Protein AF-A0A9Q9B225-F1 (afdb_monomer_lite)

Organism: NCBI:txid215465

Foldseek 3Di:
DDDDDPDDCVVVVVVPDPDPDDDDDPVVVVCVVPVPVVVVVVVVVVVVVVVVVVVVVVVVVVVVVVVVVVVVVVVVVVVVVVLVVLVVVCVVVVHDSVPPPDPPPPPDPDDPPDDDDDDDDDDPDPPPPVPPPPVVDPPPPPDDPPVPPPPVVVVVVVVVVVVVVVVVVVVVVVVVQVVLVPPPVNPPSDDPPPDPDDDPQDPVRVVVVVVVVVVVVVVVVCVVVVVPD

Sequence (229 aa):
MAPPSKRRKVDALRRQKPVEELTFSIDARQEYLTGFSKRKQARKEQAREQAIKEAKEEKIRDRKELREQRKVDLETHVAEVNKVLKEQDALARGKDPDDIDSDASDEFRGFNDSTTQPETAGEELPDDAEYVDEDKYTTVTVEAMDESEDEEAVAERAAAEKAKYAKIEAEKATELAEKRKKRPWLKDGQEKQKKKKFRYESKAERSLTRQKQKSKNSKAAKERRGKDK

Secondary structure (DSSP, 8-state):
-PPPP---THHHHHHSPP-S-----HHHHHHHHH-HHHHHHHHHHHHHHHHHHHHHHHHHHHHHHHHHHHHHHHHHHHHHHHHHHHHHHHHHHT--TTS--S----S--------------------------TTT----------TTS-HHHHHHHHHHHHHHHHHHHHHHHHHHHHHHHT-TT-TTS---PPPPP--PPPHHHHHHHHHHHHHHHHHHHHHHHTT--

Radius of gyration: 36.85 Å; chains: 1; bounding box: 70×74×111 Å

pLDDT: mean 76.9, std 16.53, range [37.5, 98.19]

Structure (mmCIF, N/CA/C/O backbone):
data_AF-A0A9Q9B225-F1
#
_entry.id   AF-A0A9Q9B225-F1
#
loop_
_atom_site.group_PDB
_atom_site.id
_atom_site.type_symbol
_atom_site.label_atom_id
_atom_site.label_alt_id
_atom_site.label_comp_id
_atom_site.label_asym_id
_atom_site.label_entity_id
_atom_site.label_seq_id
_atom_site.pdbx_PDB_ins_code
_atom_site.Cartn_x
_atom_site.Cartn_y
_atom_site.Cartn_z
_atom_site.occupancy
_atom_site.B_iso_or_equiv
_atom_site.auth_seq_id
_atom_site.auth_comp_id
_atom_site.auth_asym_id
_atom_site.auth_atom_id
_atom_site.pdbx_PDB_model_num
ATOM 1 N N . MET A 1 1 ? 15.720 26.603 2.775 1.00 66.00 1 MET A N 1
ATOM 2 C CA . MET A 1 1 ? 14.313 26.205 2.540 1.00 66.00 1 MET A CA 1
ATOM 3 C C . MET A 1 1 ? 13.543 26.363 3.849 1.00 66.00 1 MET A C 1
ATOM 5 O O . MET A 1 1 ? 13.910 25.711 4.820 1.00 66.00 1 MET A O 1
ATOM 9 N N . ALA A 1 2 ? 12.561 27.265 3.929 1.00 70.12 2 ALA A N 1
ATOM 10 C CA . ALA A 1 2 ? 11.773 27.451 5.154 1.00 70.12 2 ALA A CA 1
ATOM 11 C C . ALA A 1 2 ? 10.831 26.248 5.389 1.00 70.12 2 ALA A C 1
ATOM 13 O O . ALA A 1 2 ? 10.314 25.698 4.413 1.00 70.12 2 ALA A O 1
ATOM 14 N N . PRO A 1 3 ? 10.599 25.813 6.644 1.00 73.81 3 PRO A N 1
ATOM 15 C CA . PRO A 1 3 ? 9.702 24.696 6.922 1.00 73.81 3 PRO A CA 1
ATOM 16 C C . PRO A 1 3 ? 8.253 25.064 6.555 1.00 73.81 3 PRO A C 1
ATOM 18 O O . PRO A 1 3 ? 7.830 26.197 6.803 1.00 73.81 3 PRO A O 1
ATOM 21 N N . PRO A 1 4 ? 7.466 24.128 5.990 1.00 74.38 4 PRO A N 1
ATOM 22 C CA . PRO A 1 4 ? 6.105 24.413 5.557 1.00 74.38 4 PRO A CA 1
ATOM 23 C C . PRO A 1 4 ? 5.238 24.830 6.749 1.00 74.38 4 PRO A C 1
ATOM 25 O O . PRO A 1 4 ? 5.210 24.166 7.791 1.00 74.38 4 PRO A O 1
ATOM 28 N N . SER A 1 5 ? 4.520 25.944 6.595 1.00 76.19 5 SER A N 1
ATOM 29 C CA . SER A 1 5 ? 3.647 26.469 7.639 1.00 76.19 5 SER A CA 1
ATOM 30 C C . SER A 1 5 ? 2.514 25.481 7.931 1.00 76.19 5 SER A C 1
ATOM 32 O O . SER A 1 5 ? 1.867 24.943 7.031 1.00 76.19 5 SER A O 1
ATOM 34 N N . LYS A 1 6 ? 2.271 25.216 9.220 1.00 70.94 6 LYS A N 1
ATOM 35 C CA . LYS A 1 6 ? 1.164 24.365 9.675 1.00 70.94 6 LYS A CA 1
ATOM 36 C C . LYS A 1 6 ? -0.166 25.050 9.346 1.00 70.94 6 LYS A C 1
ATOM 38 O O . LYS A 1 6 ? -0.692 25.804 10.163 1.00 70.94 6 LYS A O 1
ATOM 43 N N . ARG A 1 7 ? -0.716 24.785 8.159 1.00 66.31 7 ARG A N 1
ATOM 44 C CA . ARG A 1 7 ? -2.075 25.206 7.798 1.00 66.31 7 ARG A CA 1
ATOM 45 C C . ARG A 1 7 ? -3.071 24.504 8.714 1.00 66.31 7 ARG A C 1
ATOM 47 O O . ARG A 1 7 ? -3.048 23.281 8.870 1.00 66.31 7 ARG A O 1
ATOM 54 N N . ARG A 1 8 ? -3.913 25.290 9.382 1.00 67.19 8 ARG A N 1
ATOM 55 C CA . ARG A 1 8 ? -4.971 24.772 10.257 1.00 67.19 8 ARG A CA 1
ATOM 56 C C . ARG A 1 8 ? -6.060 24.168 9.365 1.00 67.19 8 ARG A C 1
ATOM 58 O O . ARG A 1 8 ? -6.330 24.684 8.287 1.00 67.19 8 ARG A O 1
ATOM 65 N N . LYS A 1 9 ? -6.728 23.105 9.827 1.00 66.94 9 LYS A N 1
ATOM 66 C CA . LYS A 1 9 ? -7.795 22.397 9.079 1.00 66.94 9 LYS A CA 1
ATOM 67 C C . LYS A 1 9 ? -8.937 23.303 8.580 1.00 66.94 9 LYS A C 1
ATOM 69 O O . LYS A 1 9 ? -9.677 22.903 7.691 1.00 66.94 9 LYS A O 1
ATOM 74 N N . VAL A 1 10 ? -9.054 24.514 9.120 1.00 66.31 10 VAL A N 1
ATOM 75 C CA . VAL A 1 10 ? -10.032 25.535 8.720 1.00 66.31 10 VAL A CA 1
ATOM 76 C C . VAL A 1 10 ? -9.869 25.959 7.253 1.00 66.31 10 VAL A C 1
ATOM 78 O O . VAL A 1 10 ? -10.864 26.225 6.589 1.00 66.31 10 VAL A O 1
ATOM 81 N N . ASP A 1 11 ? -8.647 25.938 6.708 1.00 67.62 11 ASP A N 1
ATOM 82 C CA . ASP A 1 11 ? -8.404 26.315 5.308 1.00 67.62 11 ASP A CA 1
ATOM 83 C C . ASP A 1 11 ? -9.061 25.344 4.318 1.00 67.62 11 ASP A C 1
ATOM 85 O O . ASP A 1 11 ? -9.499 25.757 3.250 1.00 67.62 11 ASP A O 1
ATOM 89 N N . ALA A 1 12 ? -9.157 24.055 4.663 1.00 67.69 12 ALA A N 1
ATOM 90 C CA . ALA A 1 12 ? -9.830 23.066 3.821 1.00 67.69 12 ALA A CA 1
ATOM 91 C C . ALA A 1 12 ? -11.348 23.299 3.780 1.00 67.69 12 ALA A C 1
ATOM 93 O O . ALA A 1 12 ? -11.957 23.169 2.723 1.00 67.69 12 ALA A O 1
ATOM 94 N N . LEU A 1 13 ? -11.934 23.710 4.908 1.00 66.06 13 LEU A N 1
ATOM 95 C CA . LEU A 1 13 ? -13.356 24.040 5.007 1.00 66.06 13 LEU A CA 1
ATOM 96 C C . LEU A 1 13 ? -13.687 25.351 4.281 1.00 66.06 13 LEU A C 1
ATOM 98 O O . LEU A 1 13 ? -14.736 25.460 3.669 1.00 66.06 13 LEU A O 1
ATOM 102 N N . ARG A 1 14 ? -12.761 26.319 4.298 1.00 69.75 14 ARG A N 1
ATOM 103 C CA . ARG A 1 14 ? -12.885 27.596 3.577 1.00 69.75 14 ARG A CA 1
ATOM 104 C C . ARG A 1 14 ? -12.725 27.454 2.057 1.00 69.75 14 ARG A C 1
ATOM 106 O O . ARG A 1 14 ? -13.191 28.310 1.315 1.00 69.75 14 ARG A O 1
ATOM 113 N N . ARG A 1 15 ? -12.025 26.410 1.596 1.00 72.94 15 ARG A N 1
ATOM 114 C CA . ARG A 1 15 ? -11.862 26.084 0.165 1.00 72.94 15 ARG A CA 1
ATOM 115 C C . ARG A 1 15 ? -13.092 25.411 -0.429 1.00 72.94 15 ARG A C 1
ATOM 117 O O . ARG A 1 15 ? -13.325 25.543 -1.625 1.00 72.94 15 ARG A O 1
ATOM 124 N N . GLN A 1 16 ? -13.843 24.668 0.379 1.00 74.75 16 GLN A N 1
ATOM 125 C CA . GLN A 1 16 ? -15.158 24.199 -0.035 1.00 74.75 16 GLN A CA 1
ATOM 126 C C . GLN A 1 16 ? -16.105 25.399 -0.044 1.00 74.75 16 GLN A C 1
ATOM 128 O O . GLN A 1 16 ? -16.042 26.242 0.851 1.00 74.75 16 GLN A O 1
ATOM 133 N N . LYS A 1 17 ? -16.933 25.514 -1.089 1.00 78.50 17 LYS A N 1
ATOM 134 C CA . LYS A 1 17 ? -17.928 26.589 -1.168 1.00 78.50 17 LYS A CA 1
ATOM 135 C C . LYS A 1 17 ? -18.777 26.562 0.113 1.00 78.50 17 LYS A C 1
ATOM 137 O O . LYS A 1 17 ? -19.145 25.463 0.539 1.00 78.50 17 LYS A O 1
ATOM 142 N N . PRO A 1 18 ? -19.046 27.721 0.743 1.00 77.56 18 PRO A N 1
ATOM 143 C CA . PRO A 1 18 ? -19.917 27.763 1.907 1.00 77.56 18 PRO A CA 1
ATOM 144 C C . PRO A 1 18 ? -21.265 27.161 1.509 1.00 77.56 18 PRO A C 1
ATOM 146 O O . PRO A 1 18 ? -21.824 27.521 0.477 1.00 77.56 18 PRO A O 1
ATOM 149 N N . VAL A 1 19 ? -21.741 26.187 2.281 1.00 78.88 19 VAL A N 1
ATOM 150 C CA . VAL A 1 19 ? -23.056 25.588 2.046 1.00 78.88 19 VAL A CA 1
ATOM 151 C C . VAL A 1 19 ? -24.092 26.636 2.443 1.00 78.88 19 VAL A C 1
ATOM 153 O O . VAL A 1 19 ? -24.152 27.008 3.613 1.00 78.88 19 VAL A O 1
ATOM 156 N N . GLU A 1 20 ? -24.839 27.149 1.467 1.00 84.88 20 GLU A N 1
ATOM 157 C CA . GLU A 1 20 ? -25.791 28.254 1.656 1.00 84.88 20 GLU A CA 1
ATOM 158 C C . GLU A 1 20 ? -26.987 27.837 2.523 1.00 84.88 20 GLU A C 1
ATOM 160 O O . GLU A 1 20 ? -27.449 28.622 3.348 1.00 84.88 20 GLU A O 1
ATOM 165 N N . GLU A 1 21 ? -27.424 26.576 2.426 1.00 86.56 21 GLU A N 1
ATOM 166 C CA . GLU A 1 21 ? -28.574 26.056 3.169 1.00 86.56 21 GLU A CA 1
ATOM 167 C C . GLU A 1 21 ? -28.298 24.663 3.751 1.00 86.56 21 GLU A C 1
ATOM 169 O O . GLU A 1 21 ? -27.844 23.747 3.063 1.00 86.56 21 GLU A O 1
ATOM 174 N N . LEU A 1 22 ? -28.585 24.488 5.045 1.00 84.56 22 LEU A N 1
ATOM 175 C CA . LEU A 1 22 ? -28.487 23.205 5.742 1.00 84.56 22 LEU A CA 1
ATOM 176 C C . LEU A 1 22 ? -29.891 22.681 6.051 1.00 84.56 22 LEU A C 1
ATOM 178 O O . LEU A 1 22 ? -30.573 23.189 6.940 1.00 84.56 22 LEU A O 1
ATOM 182 N N 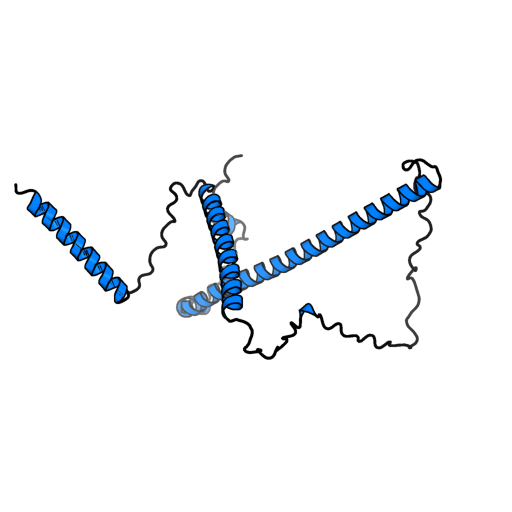. THR A 1 23 ? -30.311 21.628 5.353 1.00 88.94 23 THR A N 1
ATOM 183 C CA . THR A 1 23 ? -31.587 20.955 5.621 1.00 88.94 23 THR A CA 1
ATOM 184 C C . THR A 1 23 ? -31.422 19.931 6.745 1.00 88.94 23 THR A C 1
ATOM 186 O O . THR A 1 23 ? -30.685 18.953 6.600 1.00 88.94 23 THR A O 1
ATOM 189 N N . PHE A 1 24 ? -32.125 20.120 7.861 1.00 87.06 24 PHE A N 1
ATOM 190 C CA . PHE A 1 24 ? -32.118 19.177 8.982 1.00 87.06 24 PHE A CA 1
ATOM 191 C C . PHE A 1 24 ? -33.344 18.265 8.925 1.00 87.06 24 PHE A C 1
ATOM 193 O O . PHE A 1 24 ? -34.390 18.589 9.485 1.00 87.06 24 PHE A O 1
ATOM 200 N N . SER A 1 25 ? -33.221 17.105 8.278 1.00 93.19 25 SER A N 1
ATOM 201 C CA . SER A 1 25 ? -34.267 16.083 8.356 1.00 93.19 25 SER A CA 1
ATOM 202 C C . SER A 1 25 ? -34.174 15.315 9.676 1.00 93.19 25 SER A C 1
ATOM 204 O O . SER A 1 25 ? -33.105 14.877 10.118 1.00 93.19 25 SER A O 1
ATOM 206 N N . ILE A 1 26 ? -35.322 15.166 10.334 1.00 94.88 26 ILE A N 1
ATOM 207 C CA . ILE A 1 26 ? -35.424 14.456 11.612 1.00 94.88 26 ILE A CA 1
ATOM 208 C C . ILE A 1 26 ? -35.106 12.969 11.405 1.00 94.88 26 ILE A C 1
ATOM 210 O O . ILE A 1 26 ? -34.401 12.386 12.228 1.00 94.88 26 ILE A O 1
ATOM 214 N N . ASP A 1 27 ? -35.512 12.395 10.273 1.00 93.25 27 ASP A N 1
ATOM 215 C CA . ASP A 1 27 ? -35.275 10.988 9.937 1.00 93.25 27 ASP A CA 1
ATOM 216 C C . ASP A 1 27 ? -33.783 10.691 9.752 1.00 93.25 27 ASP A C 1
ATOM 218 O O . ASP A 1 27 ? -33.248 9.795 10.405 1.00 93.25 27 ASP A O 1
ATOM 222 N N . ALA A 1 28 ? -33.050 11.518 8.992 1.00 91.31 28 ALA A N 1
ATOM 223 C CA . ALA A 1 28 ? -31.600 11.354 8.862 1.00 91.31 28 ALA A CA 1
ATOM 224 C C . ALA A 1 28 ? -30.886 11.551 10.205 1.00 91.31 28 ALA A C 1
ATOM 226 O O . ALA A 1 28 ? -29.883 10.891 10.487 1.00 91.31 28 ALA A O 1
ATOM 227 N N . ARG A 1 29 ? -31.408 12.424 11.081 1.00 90.69 29 ARG A N 1
ATOM 228 C CA . ARG A 1 29 ? -30.898 12.563 12.452 1.00 90.69 29 ARG A CA 1
ATOM 229 C C . ARG A 1 29 ? -31.148 11.297 13.272 1.00 90.69 29 ARG A C 1
ATOM 231 O O . ARG A 1 29 ? -30.248 10.881 14.003 1.00 90.69 29 ARG A O 1
ATOM 238 N N . GLN A 1 30 ? -32.319 10.676 13.169 1.00 92.94 30 GLN A N 1
ATOM 239 C CA . GLN A 1 30 ? -32.639 9.427 13.866 1.00 92.94 30 GLN A CA 1
ATOM 240 C C . GLN A 1 30 ? -31.786 8.259 13.357 1.00 92.94 30 GLN A C 1
ATOM 242 O O . GLN A 1 30 ? -31.193 7.536 14.163 1.00 92.94 30 GLN A O 1
ATOM 247 N N . GLU A 1 31 ? -31.623 8.118 12.043 1.00 90.75 31 GLU A N 1
ATOM 248 C CA . GLU A 1 31 ? -30.712 7.146 11.427 1.00 90.75 31 GLU A CA 1
ATOM 249 C C . GLU A 1 31 ? -29.254 7.406 11.817 1.00 90.75 31 GLU A C 1
ATOM 251 O O . GLU A 1 31 ? -28.477 6.482 12.083 1.00 90.75 31 GLU A O 1
ATOM 256 N N . TYR A 1 32 ? -28.859 8.675 11.922 1.00 89.50 32 TYR A N 1
ATOM 257 C CA . TYR A 1 32 ? -27.540 9.034 12.411 1.00 89.50 32 TYR A CA 1
ATOM 258 C C . TYR A 1 32 ? -27.382 8.685 13.898 1.00 89.50 32 TYR A C 1
ATOM 260 O O . TYR A 1 32 ? -26.358 8.141 14.300 1.00 89.50 32 TYR A O 1
ATOM 268 N N . LEU A 1 33 ? -28.365 8.898 14.759 1.00 92.69 33 LEU A N 1
ATOM 269 C CA . LEU A 1 33 ? -28.208 8.545 16.173 1.00 92.69 33 LEU A CA 1
ATOM 270 C C . LEU A 1 33 ? -28.212 7.024 16.403 1.00 92.69 33 LEU A C 1
ATOM 272 O O . LEU A 1 33 ? -27.376 6.520 17.153 1.00 92.69 33 LEU A O 1
ATOM 276 N N . THR A 1 34 ? -29.065 6.277 15.703 1.00 92.88 34 THR A N 1
ATOM 277 C CA . THR A 1 34 ? -29.245 4.826 15.910 1.00 92.88 34 THR A CA 1
ATOM 278 C C . THR A 1 34 ? -28.306 3.961 15.055 1.00 92.88 34 THR A C 1
ATOM 280 O O . THR A 1 34 ? -27.864 2.891 15.473 1.00 92.88 34 THR A O 1
ATOM 283 N N . GLY A 1 35 ? -27.903 4.435 13.876 1.00 94.38 35 GLY A N 1
ATOM 284 C CA . GLY A 1 35 ? -27.119 3.691 12.883 1.00 94.38 35 GLY A CA 1
ATOM 285 C C . GLY A 1 35 ? -25.601 3.687 13.095 1.00 94.38 35 GLY A C 1
ATOM 286 O O . GLY A 1 35 ? -24.850 3.539 12.127 1.00 94.38 35 GLY A O 1
ATOM 287 N N . PHE A 1 36 ? -25.097 3.871 14.321 1.00 93.69 36 PHE A N 1
ATOM 288 C CA . PHE A 1 36 ? -23.652 4.016 14.568 1.00 93.69 36 PHE A CA 1
ATOM 289 C C . PHE A 1 36 ? -22.840 2.794 14.107 1.00 93.69 36 PHE A C 1
ATOM 291 O O . PHE A 1 36 ? -21.743 2.947 13.562 1.00 93.69 36 PHE A O 1
ATOM 298 N N . SER A 1 37 ? -23.390 1.585 14.280 1.00 93.81 37 SER A N 1
ATOM 299 C CA . SER A 1 37 ? -22.771 0.343 13.795 1.00 93.81 37 SER A CA 1
ATOM 300 C C . SER A 1 37 ? -22.657 0.329 12.267 1.00 93.81 37 SER A C 1
ATOM 302 O O . SER A 1 37 ? -21.559 0.131 11.743 1.00 93.81 37 SER A O 1
ATOM 304 N N . LYS A 1 38 ? -23.744 0.683 11.563 1.00 94.62 38 LYS A N 1
ATOM 305 C CA . LYS A 1 38 ? -23.781 0.792 10.096 1.00 94.62 38 LYS A CA 1
ATOM 306 C C . LYS A 1 38 ? -22.754 1.806 9.589 1.00 94.62 38 LYS A C 1
ATOM 308 O O . LYS A 1 38 ? -21.940 1.485 8.737 1.00 94.62 38 LYS A O 1
ATOM 313 N N . ARG A 1 39 ? -22.666 2.997 10.196 1.00 92.56 39 ARG A N 1
ATOM 314 C CA . ARG A 1 39 ? -21.639 3.996 9.823 1.00 92.56 39 ARG A CA 1
ATOM 315 C C . ARG A 1 39 ? -20.216 3.552 10.130 1.00 92.56 39 ARG A C 1
ATOM 317 O O . ARG A 1 39 ? -19.265 3.989 9.486 1.00 92.56 39 ARG A O 1
ATOM 324 N N . LYS A 1 40 ? -20.019 2.745 11.171 1.00 95.50 40 LYS A N 1
ATOM 325 C CA . LYS A 1 40 ? -18.701 2.184 11.480 1.00 95.50 40 LYS A CA 1
ATOM 326 C C . LYS A 1 40 ? -18.298 1.134 10.445 1.00 95.50 40 LYS A C 1
ATOM 328 O O . LYS A 1 40 ? -17.121 1.085 10.104 1.00 95.50 40 LYS A O 1
ATOM 333 N N . GLN A 1 41 ? -19.241 0.326 9.968 1.00 95.88 41 GLN A N 1
ATOM 334 C CA . GLN A 1 41 ? -19.031 -0.612 8.864 1.00 95.88 41 GLN A CA 1
ATOM 335 C C . GLN A 1 41 ? -18.769 0.141 7.558 1.00 95.88 41 GLN A C 1
ATOM 337 O O . GLN A 1 41 ? -17.690 -0.031 7.004 1.00 95.88 41 GLN A O 1
ATOM 342 N N . ALA A 1 42 ? -19.618 1.106 7.200 1.00 95.19 42 ALA A N 1
ATOM 343 C CA . ALA A 1 42 ? -19.445 1.941 6.013 1.00 95.19 42 ALA A CA 1
ATOM 344 C C . ALA A 1 42 ? -18.080 2.647 5.979 1.00 95.19 42 ALA A C 1
ATOM 346 O O . ALA A 1 42 ? -17.404 2.640 4.962 1.00 95.19 42 ALA A O 1
ATOM 347 N N . ARG A 1 43 ? -17.593 3.189 7.107 1.00 95.06 43 ARG A N 1
ATOM 348 C CA . ARG A 1 43 ? -16.236 3.770 7.170 1.00 95.06 43 ARG A CA 1
ATOM 349 C C . ARG A 1 43 ? -15.130 2.748 6.915 1.00 95.06 43 ARG A C 1
ATOM 351 O O . ARG A 1 43 ? -14.114 3.082 6.314 1.00 95.06 43 ARG A O 1
ATOM 358 N N . LYS A 1 44 ? -15.286 1.520 7.415 1.00 96.44 44 LYS A N 1
ATOM 359 C CA . LYS A 1 44 ? -14.319 0.444 7.158 1.00 96.44 44 LYS A CA 1
ATOM 360 C C . LYS A 1 44 ? -14.367 0.007 5.697 1.00 96.44 44 LYS A C 1
ATOM 362 O O . LYS A 1 44 ? -13.316 -0.266 5.135 1.00 96.44 44 LYS A O 1
ATOM 367 N N . GLU A 1 45 ? -15.555 -0.070 5.115 1.00 97.38 45 GLU A N 1
ATOM 368 C CA . GLU A 1 45 ? -15.774 -0.421 3.711 1.00 97.38 45 GLU A CA 1
ATOM 369 C C . GLU A 1 45 ? -15.212 0.654 2.791 1.00 97.38 45 GLU A C 1
ATOM 371 O O . GLU A 1 45 ? -14.354 0.335 1.984 1.00 97.38 45 GLU A O 1
ATOM 376 N N . GLN A 1 46 ? -15.527 1.930 3.015 1.00 97.25 46 GLN A N 1
ATOM 377 C CA . GLN A 1 46 ? -14.946 3.051 2.272 1.00 97.25 46 GLN A CA 1
ATOM 378 C C . GLN A 1 46 ? -13.415 3.053 2.324 1.00 97.25 46 GLN A C 1
ATOM 380 O O . GLN A 1 46 ? -12.766 3.234 1.299 1.00 97.25 46 GLN A O 1
ATOM 385 N N . ALA A 1 47 ? -12.820 2.805 3.495 1.00 96.25 47 ALA A N 1
ATOM 386 C CA . ALA A 1 47 ? -11.366 2.706 3.611 1.00 96.25 47 ALA A CA 1
ATOM 387 C C . ALA A 1 47 ? -10.794 1.512 2.822 1.00 96.25 47 ALA A C 1
ATOM 389 O O . ALA A 1 47 ? -9.721 1.618 2.233 1.00 96.25 47 ALA A O 1
ATOM 390 N N . ARG A 1 48 ? -11.503 0.376 2.791 1.00 96.81 48 ARG A N 1
ATOM 391 C CA . ARG A 1 48 ? -11.118 -0.792 1.982 1.00 96.81 48 ARG A CA 1
ATOM 392 C C . ARG A 1 48 ? -11.266 -0.510 0.491 1.00 96.81 48 ARG A C 1
ATOM 394 O O . ARG A 1 48 ? -10.367 -0.835 -0.269 1.00 96.81 48 ARG A O 1
ATOM 401 N N . GLU A 1 49 ? -12.368 0.101 0.078 1.00 97.44 49 GLU A N 1
ATOM 402 C CA . GLU A 1 49 ? -12.635 0.464 -1.312 1.00 97.44 49 GLU A CA 1
ATOM 403 C C . GLU A 1 49 ? -11.614 1.465 -1.842 1.00 97.44 49 GLU A C 1
ATOM 405 O O . GLU A 1 49 ? -11.139 1.301 -2.960 1.00 97.44 49 GLU A O 1
ATOM 410 N N . GLN A 1 50 ? -11.239 2.467 -1.044 1.00 96.69 50 GLN A N 1
ATOM 411 C CA . GLN A 1 50 ? -10.179 3.412 -1.398 1.00 96.69 50 GLN A CA 1
ATOM 412 C C . GLN A 1 50 ? -8.843 2.696 -1.589 1.00 96.69 50 GLN A C 1
ATOM 414 O O . GLN A 1 50 ? -8.236 2.846 -2.642 1.00 96.69 50 GLN A O 1
ATOM 419 N N . ALA A 1 51 ? -8.447 1.827 -0.654 1.00 95.75 51 ALA A N 1
ATOM 420 C CA . ALA A 1 51 ? -7.223 1.039 -0.798 1.00 95.75 51 ALA A CA 1
ATOM 421 C C . ALA A 1 51 ? -7.251 0.119 -2.035 1.00 95.75 51 ALA A C 1
ATOM 423 O O . ALA A 1 51 ? -6.241 -0.052 -2.709 1.00 95.75 51 ALA A O 1
ATOM 424 N N . ILE A 1 52 ? -8.411 -0.463 -2.365 1.00 96.94 52 ILE A N 1
ATOM 425 C CA . ILE A 1 52 ? -8.580 -1.279 -3.577 1.00 96.94 52 ILE A CA 1
ATOM 426 C C . ILE A 1 52 ? -8.469 -0.419 -4.841 1.00 96.94 52 ILE A C 1
ATOM 428 O O . ILE A 1 52 ? -7.877 -0.867 -5.821 1.00 96.94 52 ILE A O 1
ATOM 432 N N . LYS A 1 53 ? -9.045 0.789 -4.846 1.00 97.31 53 LYS A N 1
ATOM 433 C CA . LYS A 1 53 ? -8.952 1.724 -5.976 1.00 97.31 53 LYS A CA 1
ATOM 434 C C . LYS A 1 53 ? -7.509 2.166 -6.198 1.00 97.31 53 LYS A C 1
ATOM 436 O O . LYS A 1 53 ? -7.008 1.996 -7.303 1.00 97.31 53 LYS A O 1
ATOM 441 N N . GLU A 1 54 ? -6.828 2.601 -5.143 1.00 96.00 54 GLU A N 1
ATOM 442 C CA . GLU A 1 54 ? -5.416 3.000 -5.190 1.00 96.00 54 GLU A CA 1
ATOM 443 C C . GLU A 1 54 ? -4.531 1.850 -5.692 1.00 96.00 54 GLU A C 1
ATOM 445 O O . GLU A 1 54 ? -3.792 2.027 -6.654 1.00 96.00 54 GLU A O 1
ATOM 450 N N . ALA A 1 55 ? -4.694 0.632 -5.164 1.00 96.50 55 ALA A N 1
ATOM 451 C CA . ALA A 1 55 ? -3.914 -0.524 -5.613 1.00 96.50 55 ALA A CA 1
ATOM 452 C C . ALA A 1 55 ? -4.173 -0.911 -7.083 1.00 96.50 55 ALA A C 1
ATOM 454 O O . ALA A 1 55 ? -3.290 -1.443 -7.757 1.00 96.50 55 ALA A O 1
ATOM 455 N N . LYS A 1 56 ? -5.390 -0.693 -7.602 1.00 97.38 56 LYS A N 1
ATOM 456 C CA . LYS A 1 56 ? -5.689 -0.903 -9.028 1.00 97.38 56 LYS A CA 1
ATOM 457 C C . LYS A 1 56 ? -5.036 0.172 -9.892 1.00 97.38 56 LYS A C 1
ATOM 459 O O . LYS A 1 56 ? -4.482 -0.161 -10.935 1.00 97.38 56 LYS A O 1
ATOM 464 N N . GLU A 1 57 ? -5.103 1.429 -9.467 1.00 97.44 57 GLU A N 1
ATOM 465 C CA . GLU A 1 57 ? -4.470 2.550 -10.163 1.00 97.44 57 GLU A CA 1
ATOM 466 C C . GLU A 1 57 ? -2.948 2.396 -10.207 1.00 97.44 57 GLU A C 1
ATOM 468 O O . GLU A 1 57 ? -2.360 2.584 -11.268 1.00 97.44 57 GLU A O 1
ATOM 473 N N . GLU A 1 58 ? -2.323 1.982 -9.103 1.00 96.12 58 GLU A N 1
ATOM 474 C CA . GLU A 1 58 ? -0.890 1.672 -9.034 1.00 96.12 58 GLU A CA 1
ATOM 475 C C . GLU A 1 58 ? -0.518 0.560 -10.019 1.00 96.12 58 GLU A C 1
ATOM 477 O O . GLU A 1 58 ? 0.319 0.776 -10.884 1.00 96.12 58 GLU A O 1
ATOM 482 N N . LYS A 1 59 ? -1.240 -0.568 -10.031 1.00 97.56 59 LYS A N 1
ATOM 483 C CA . LYS A 1 59 ? -0.987 -1.650 -11.005 1.00 97.56 59 LYS A CA 1
ATOM 484 C C . LYS A 1 59 ? -1.110 -1.207 -12.462 1.00 97.56 59 LYS A C 1
ATOM 486 O O . LYS A 1 59 ? -0.400 -1.717 -13.330 1.00 97.56 59 LYS A O 1
ATOM 491 N N . ILE A 1 60 ? -2.059 -0.319 -12.760 1.00 97.75 60 ILE A N 1
ATOM 492 C CA . ILE A 1 60 ? -2.230 0.220 -14.113 1.00 97.75 60 ILE A CA 1
ATOM 493 C C . ILE A 1 60 ? -1.056 1.136 -14.464 1.00 97.75 60 ILE A C 1
ATOM 495 O O . ILE A 1 60 ? -0.554 1.045 -15.584 1.00 97.75 60 ILE A O 1
ATOM 499 N N . ARG A 1 61 ? -0.605 1.977 -13.526 1.00 97.75 61 ARG A N 1
ATOM 500 C CA . ARG A 1 61 ? 0.584 2.822 -13.700 1.00 97.75 61 ARG A CA 1
ATOM 501 C C . ARG A 1 61 ? 1.831 1.977 -13.916 1.00 97.75 61 ARG A C 1
ATOM 503 O O . ARG A 1 61 ? 2.464 2.155 -14.946 1.00 97.75 61 ARG A O 1
ATOM 510 N N . ASP A 1 62 ? 2.082 0.982 -13.071 1.00 97.06 62 ASP A N 1
ATOM 511 C CA . ASP A 1 62 ? 3.232 0.079 -13.195 1.00 97.06 62 ASP A CA 1
ATOM 512 C C . ASP A 1 62 ? 3.248 -0.623 -14.561 1.00 97.06 62 ASP A C 1
ATOM 514 O O . ASP A 1 62 ? 4.269 -0.703 -15.242 1.00 97.06 62 ASP A O 1
ATOM 518 N N . ARG A 1 63 ? 2.084 -1.101 -15.024 1.00 97.00 63 ARG A N 1
ATOM 519 C CA . ARG A 1 63 ? 1.967 -1.715 -16.354 1.00 97.00 63 ARG A CA 1
ATOM 520 C C . ARG A 1 63 ? 2.237 -0.712 -17.473 1.00 97.00 63 ARG A C 1
ATOM 522 O O . ARG A 1 63 ? 2.798 -1.092 -18.499 1.00 97.00 63 ARG A O 1
ATOM 529 N N . LYS A 1 64 ? 1.789 0.532 -17.318 1.00 98.19 64 LYS A N 1
ATOM 530 C CA . LYS A 1 64 ? 2.035 1.594 -18.294 1.00 98.19 64 LYS A CA 1
ATOM 531 C C . LYS A 1 64 ? 3.524 1.929 -18.348 1.00 98.19 64 LYS A C 1
ATOM 533 O O . LYS A 1 64 ? 4.071 1.960 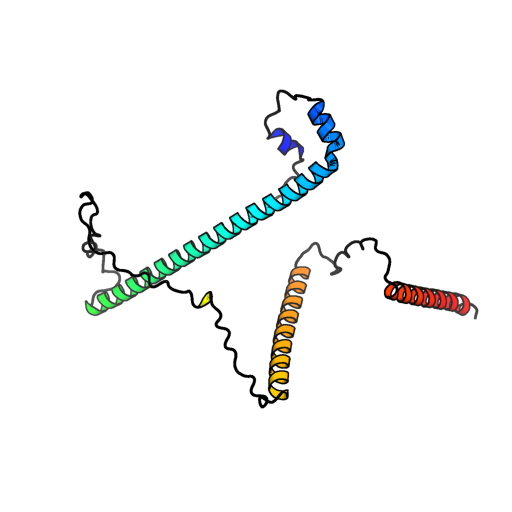-19.441 1.00 98.19 64 LYS A O 1
ATOM 538 N N . GLU A 1 65 ? 4.170 2.066 -17.195 1.00 97.50 65 GLU A N 1
ATOM 539 C CA . GLU A 1 65 ? 5.608 2.311 -17.075 1.00 97.50 65 GLU A CA 1
ATOM 540 C C . GLU A 1 65 ? 6.421 1.180 -17.714 1.00 97.50 65 GLU A C 1
ATOM 542 O O . GLU A 1 65 ? 7.309 1.454 -18.511 1.00 97.50 65 GLU A O 1
ATOM 547 N N . LEU A 1 66 ? 6.063 -0.088 -17.485 1.00 97.31 66 LEU A N 1
ATOM 548 C CA . LEU A 1 66 ? 6.722 -1.224 -18.146 1.00 97.31 66 LEU A CA 1
ATOM 549 C C . LEU A 1 66 ? 6.554 -1.211 -19.670 1.00 97.31 66 LEU A C 1
ATOM 551 O O . LEU A 1 66 ? 7.466 -1.591 -20.400 1.00 97.31 66 LEU A O 1
ATOM 555 N N . ARG A 1 67 ? 5.384 -0.804 -20.173 1.00 97.62 67 ARG A N 1
ATOM 556 C CA . ARG A 1 67 ? 5.156 -0.673 -21.621 1.00 97.62 67 ARG A CA 1
ATOM 557 C C . ARG A 1 67 ? 5.953 0.485 -22.209 1.00 97.62 67 ARG A C 1
ATOM 559 O O . ARG A 1 67 ? 6.499 0.335 -23.294 1.00 97.62 67 ARG A O 1
ATOM 566 N N . GLU A 1 68 ? 6.013 1.612 -21.506 1.00 97.81 68 GLU A N 1
ATOM 567 C CA . GLU A 1 68 ? 6.807 2.775 -21.904 1.00 97.81 68 GLU A CA 1
ATOM 568 C C . GLU A 1 68 ? 8.304 2.434 -21.907 1.00 97.81 68 GLU A C 1
ATOM 570 O O . GLU A 1 68 ? 8.969 2.721 -22.894 1.00 97.81 68 GLU A O 1
ATOM 575 N N . GLN A 1 69 ? 8.805 1.727 -20.889 1.00 97.31 69 GLN A N 1
ATOM 576 C CA . GLN A 1 69 ? 10.185 1.226 -20.843 1.00 97.31 69 GLN A CA 1
ATOM 577 C C . GLN A 1 69 ? 10.493 0.308 -22.027 1.00 97.31 69 GLN A C 1
ATOM 579 O O . GLN A 1 69 ? 11.410 0.590 -22.784 1.00 97.31 69 GLN A O 1
ATOM 584 N N . ARG A 1 70 ? 9.664 -0.717 -22.269 1.00 97.06 70 ARG A N 1
ATOM 585 C CA . ARG A 1 70 ? 9.848 -1.617 -23.422 1.00 97.06 70 ARG A CA 1
ATOM 586 C C . ARG A 1 70 ? 9.836 -0.871 -24.751 1.00 97.06 70 ARG A C 1
ATOM 588 O O . ARG A 1 70 ? 10.581 -1.227 -25.653 1.00 97.06 70 ARG A O 1
ATOM 595 N N . LYS A 1 71 ? 8.979 0.144 -24.891 1.00 97.94 71 LYS A N 1
ATOM 596 C CA . LYS A 1 71 ? 8.930 0.968 -26.100 1.00 97.94 71 LYS A CA 1
ATOM 597 C C . LYS A 1 71 ? 10.231 1.750 -26.284 1.00 97.94 71 LYS A C 1
ATOM 599 O O . LYS A 1 71 ? 10.765 1.743 -27.386 1.00 97.94 71 LYS A O 1
ATOM 604 N N . VAL A 1 72 ? 10.740 2.372 -25.221 1.00 97.94 72 VAL A N 1
ATOM 605 C CA . VAL A 1 72 ? 12.022 3.088 -25.252 1.00 97.94 72 VAL A CA 1
ATOM 606 C C . VAL A 1 72 ? 13.164 2.132 -25.588 1.00 97.94 72 VAL A C 1
ATOM 608 O O . VAL A 1 72 ? 13.938 2.441 -26.483 1.00 97.94 72 VAL A O 1
ATOM 611 N N . ASP A 1 73 ? 13.225 0.957 -24.959 1.00 96.94 73 ASP A N 1
ATOM 612 C CA . ASP A 1 73 ? 14.269 -0.043 -25.220 1.00 96.94 73 ASP A CA 1
ATOM 613 C C . ASP A 1 73 ? 14.259 -0.502 -26.691 1.00 96.94 73 ASP A C 1
ATOM 615 O O . ASP A 1 73 ? 15.308 -0.607 -27.333 1.00 96.94 73 ASP A O 1
ATOM 619 N N . LEU A 1 74 ? 13.066 -0.721 -27.261 1.00 97.31 74 LEU A N 1
ATOM 620 C CA . LEU A 1 74 ? 12.907 -1.049 -28.681 1.00 97.31 74 LEU A CA 1
ATOM 621 C C . LEU A 1 74 ? 13.346 0.106 -29.590 1.00 97.31 74 LEU A C 1
ATOM 623 O O . LEU A 1 74 ? 14.053 -0.132 -30.565 1.00 97.31 74 LEU A O 1
ATOM 627 N N . GLU A 1 75 ? 12.962 1.346 -29.280 1.00 96.88 75 GLU A N 1
ATOM 628 C CA . GLU A 1 75 ? 13.378 2.533 -30.041 1.00 96.88 75 GLU A CA 1
ATOM 629 C C . GLU A 1 75 ? 14.899 2.722 -30.001 1.00 96.88 75 GLU A C 1
ATOM 631 O O . GLU A 1 75 ? 15.511 2.969 -31.041 1.00 96.88 75 GLU A O 1
ATOM 636 N N . THR A 1 76 ? 15.526 2.547 -28.833 1.00 96.62 76 THR A N 1
ATOM 637 C CA . THR A 1 76 ? 16.986 2.608 -28.701 1.00 96.62 76 THR A CA 1
ATOM 638 C C . THR A 1 76 ? 17.661 1.505 -29.497 1.00 96.62 76 THR A C 1
ATOM 640 O O . THR A 1 76 ? 18.614 1.780 -30.219 1.00 96.62 76 THR A O 1
ATOM 643 N N . HIS A 1 77 ? 17.128 0.283 -29.454 1.00 97.25 77 HIS A N 1
ATOM 644 C CA . HIS A 1 77 ? 17.715 -0.836 -30.176 1.00 97.25 77 HIS A CA 1
ATOM 645 C C . HIS A 1 77 ? 17.608 -0.660 -31.696 1.00 97.25 77 HIS A C 1
ATOM 647 O O . HIS A 1 77 ? 18.581 -0.867 -32.414 1.00 97.25 77 HIS A O 1
ATOM 653 N N . VAL A 1 78 ? 16.456 -0.207 -32.202 1.00 96.94 78 VAL A N 1
ATOM 654 C CA . VAL A 1 78 ? 16.288 0.104 -33.630 1.00 96.94 78 VAL A CA 1
ATOM 655 C C . VAL A 1 78 ? 17.219 1.242 -34.050 1.00 96.94 78 VAL A C 1
ATOM 657 O O . VAL A 1 78 ? 17.828 1.169 -35.116 1.00 96.94 78 VAL A O 1
ATOM 660 N N . ALA A 1 79 ? 17.377 2.277 -33.220 1.00 95.94 79 ALA A N 1
ATOM 661 C CA . ALA A 1 79 ? 18.318 3.359 -33.493 1.00 95.94 79 ALA A CA 1
ATOM 662 C C . ALA A 1 79 ? 19.772 2.858 -33.549 1.00 95.94 79 ALA A C 1
ATOM 664 O O . ALA A 1 79 ? 20.509 3.245 -34.455 1.00 95.94 79 ALA A O 1
ATOM 665 N N . GLU A 1 80 ? 20.173 1.972 -32.635 1.00 95.50 80 GLU A N 1
ATOM 666 C CA . GLU A 1 80 ? 21.495 1.336 -32.621 1.00 95.50 80 GLU A CA 1
ATOM 667 C C . GLU A 1 80 ? 21.726 0.456 -33.854 1.00 95.50 80 GLU A C 1
ATOM 669 O O . GLU A 1 80 ? 22.755 0.594 -34.513 1.00 95.50 80 GLU A O 1
ATOM 674 N N . VAL A 1 81 ? 20.763 -0.395 -34.222 1.00 96.00 81 VAL A N 1
ATOM 675 C CA . VAL A 1 81 ? 20.851 -1.245 -35.422 1.00 96.00 81 VAL A CA 1
ATOM 676 C C . VAL A 1 81 ? 20.947 -0.392 -36.683 1.00 96.00 81 VAL A C 1
ATOM 678 O O . VAL A 1 81 ? 21.829 -0.615 -37.509 1.00 96.00 81 VAL A O 1
ATOM 681 N N . ASN A 1 82 ? 20.102 0.633 -36.812 1.00 93.69 82 ASN A N 1
ATOM 682 C CA . ASN A 1 82 ? 20.157 1.561 -37.940 1.00 93.69 82 ASN A CA 1
ATOM 683 C C . ASN A 1 82 ? 21.492 2.309 -37.993 1.00 93.69 82 ASN A C 1
ATOM 685 O O . ASN A 1 82 ? 22.001 2.571 -39.079 1.00 93.69 82 ASN A O 1
ATOM 689 N N . LYS A 1 83 ? 22.077 2.650 -36.839 1.00 93.75 83 LYS A N 1
ATOM 690 C CA . LYS A 1 83 ? 23.400 3.273 -36.770 1.00 93.75 83 LYS A CA 1
ATOM 691 C C . LYS A 1 83 ? 24.487 2.319 -37.268 1.00 93.75 83 LYS A C 1
ATOM 693 O O . LYS A 1 83 ? 25.276 2.712 -38.116 1.00 93.75 83 LYS A O 1
ATOM 698 N N . VAL A 1 84 ? 24.485 1.069 -36.807 1.00 92.69 84 VAL A N 1
ATOM 699 C CA . VAL A 1 84 ? 25.446 0.043 -37.243 1.00 92.69 84 VAL A CA 1
ATOM 700 C C . VAL A 1 84 ? 25.311 -0.250 -38.739 1.00 92.69 84 VAL A C 1
ATOM 702 O O . VAL A 1 84 ? 26.323 -0.356 -39.427 1.00 92.69 84 VAL A O 1
ATOM 705 N N . LEU A 1 85 ? 24.087 -0.338 -39.269 1.00 90.94 85 LEU A N 1
ATOM 706 C CA . LEU A 1 85 ? 23.855 -0.508 -40.707 1.00 90.94 85 LEU A CA 1
ATOM 707 C C . LEU A 1 85 ? 24.389 0.685 -41.507 1.00 90.94 85 LEU A C 1
ATOM 709 O O . LEU A 1 85 ? 25.110 0.483 -42.478 1.00 90.94 85 LEU A O 1
ATOM 713 N N . LYS A 1 86 ? 24.130 1.920 -41.058 1.00 88.38 86 LYS A N 1
ATOM 714 C CA . LYS A 1 86 ? 24.701 3.127 -41.678 1.00 88.38 86 LYS A CA 1
ATOM 715 C C . LYS A 1 86 ? 26.230 3.134 -41.642 1.00 88.38 86 LYS A C 1
ATOM 717 O O . LYS A 1 86 ? 26.848 3.488 -42.638 1.00 88.38 86 LYS A O 1
ATOM 722 N N . GLU A 1 87 ? 26.841 2.734 -40.526 1.00 88.75 87 GLU A N 1
ATOM 723 C CA . GLU A 1 87 ? 28.301 2.619 -40.387 1.00 88.75 87 GLU A CA 1
ATOM 724 C C . GLU A 1 87 ? 28.882 1.563 -41.351 1.00 88.75 87 GLU A C 1
ATOM 726 O O . GLU A 1 87 ? 29.917 1.799 -41.976 1.00 88.75 87 GLU A O 1
ATOM 731 N N . GLN A 1 88 ? 28.204 0.423 -41.528 1.00 88.06 88 GLN A N 1
ATOM 732 C CA . GLN A 1 88 ? 28.605 -0.616 -42.486 1.00 88.06 88 GLN A CA 1
ATOM 733 C C . GLN A 1 88 ? 28.434 -0.167 -43.942 1.00 88.06 88 GLN A C 1
ATOM 735 O O . GLN A 1 88 ? 29.342 -0.372 -44.749 1.00 88.06 88 GLN A O 1
ATOM 740 N N . ASP A 1 89 ? 27.317 0.481 -44.278 1.00 85.62 89 ASP A N 1
ATOM 741 C CA . ASP A 1 89 ? 27.060 1.023 -45.615 1.00 85.62 89 ASP A CA 1
ATOM 742 C C . ASP A 1 89 ? 28.061 2.129 -45.981 1.00 85.62 89 ASP A C 1
ATOM 744 O O . ASP A 1 89 ? 28.547 2.181 -47.115 1.00 85.62 89 ASP A O 1
ATOM 748 N N . ALA A 1 90 ? 28.414 2.988 -45.017 1.00 83.56 90 ALA A N 1
ATOM 749 C CA . ALA A 1 90 ? 29.451 4.007 -45.161 1.00 83.56 90 ALA A CA 1
ATOM 750 C C . ALA A 1 90 ? 30.815 3.377 -45.478 1.00 83.56 90 ALA A C 1
ATOM 752 O O . ALA A 1 90 ? 31.467 3.759 -46.455 1.00 83.56 90 ALA A O 1
ATOM 753 N N . LEU A 1 91 ? 31.201 2.344 -44.718 1.00 81.44 91 LEU A N 1
ATOM 754 C CA . LEU A 1 91 ? 32.441 1.601 -44.936 1.00 81.44 91 LEU A CA 1
ATOM 755 C C . LEU A 1 91 ? 32.455 0.887 -46.298 1.00 81.44 91 LEU A C 1
ATOM 757 O O . LEU A 1 91 ? 33.469 0.915 -46.994 1.00 81.44 91 LEU A O 1
ATOM 761 N N . ALA A 1 92 ? 31.334 0.288 -46.707 1.00 83.06 92 ALA A N 1
ATOM 762 C CA . ALA A 1 92 ? 31.203 -0.400 -47.990 1.00 83.06 92 ALA A CA 1
ATOM 763 C C . ALA A 1 92 ? 31.272 0.556 -49.194 1.00 83.06 92 ALA A C 1
ATOM 765 O O . ALA A 1 92 ? 31.808 0.192 -50.241 1.00 83.06 92 ALA A O 1
ATOM 766 N N . ARG A 1 93 ? 30.755 1.785 -49.056 1.00 80.19 93 ARG A N 1
ATOM 767 C CA . ARG A 1 93 ? 30.791 2.827 -50.101 1.00 80.19 93 ARG A CA 1
ATOM 768 C C . ARG A 1 93 ? 32.042 3.713 -50.041 1.00 80.19 93 ARG A C 1
ATOM 770 O O . ARG A 1 93 ? 32.202 4.570 -50.907 1.00 80.19 93 ARG A O 1
ATOM 777 N N . GLY A 1 94 ? 32.917 3.518 -49.051 1.00 71.19 94 GLY A N 1
ATOM 778 C CA . GLY A 1 94 ? 34.132 4.315 -48.858 1.00 71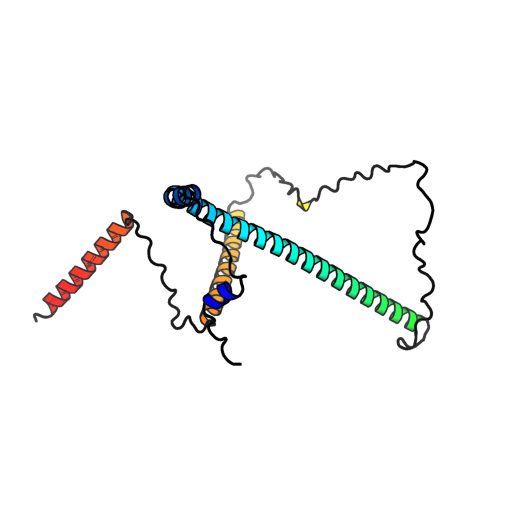.19 94 GLY A CA 1
ATOM 779 C C . GLY A 1 94 ? 33.863 5.794 -48.551 1.00 71.19 94 GLY A C 1
ATOM 780 O O . GLY A 1 94 ? 34.695 6.634 -48.887 1.00 71.19 94 GLY A O 1
ATOM 781 N N . LYS A 1 95 ? 32.699 6.116 -47.968 1.00 68.19 95 LYS A N 1
ATOM 782 C CA . LYS A 1 95 ? 32.273 7.485 -47.634 1.00 68.19 95 LYS A CA 1
ATOM 783 C C . LYS A 1 95 ? 32.275 7.679 -46.115 1.00 68.19 95 LYS A C 1
ATOM 785 O O . LYS A 1 95 ? 31.964 6.741 -45.387 1.00 68.19 95 LYS A O 1
ATOM 790 N N . ASP A 1 96 ? 32.615 8.878 -45.642 1.00 65.25 96 ASP A N 1
ATOM 791 C CA . ASP A 1 96 ? 32.631 9.181 -44.207 1.00 65.25 96 ASP A CA 1
ATOM 792 C C . ASP A 1 96 ? 31.224 9.044 -43.584 1.00 65.25 96 ASP A C 1
ATOM 794 O O . ASP A 1 96 ? 30.237 9.483 -44.186 1.00 65.25 96 ASP A O 1
ATOM 798 N N . PRO A 1 97 ? 31.107 8.453 -42.376 1.00 60.25 97 PRO A N 1
ATOM 799 C CA . PRO A 1 97 ? 29.824 8.124 -41.745 1.00 60.25 97 PRO A CA 1
ATOM 800 C C . PRO A 1 97 ? 28.975 9.354 -41.377 1.00 60.25 97 PRO A C 1
ATOM 802 O O . PRO A 1 97 ? 27.763 9.222 -41.225 1.00 60.25 97 PRO A O 1
ATOM 805 N N . ASP A 1 98 ? 29.589 10.538 -41.280 1.00 63.34 98 ASP A N 1
ATOM 806 C CA . ASP A 1 98 ? 28.916 11.815 -40.998 1.00 63.34 98 ASP A CA 1
ATOM 807 C C . ASP A 1 98 ? 28.422 12.546 -42.267 1.00 63.34 98 ASP A C 1
ATOM 809 O O . ASP A 1 98 ? 27.697 13.532 -42.159 1.00 63.34 98 ASP A O 1
ATOM 813 N N . ASP A 1 99 ? 28.777 12.068 -43.468 1.00 61.06 99 ASP A N 1
ATOM 814 C CA . ASP A 1 99 ? 28.494 12.730 -44.756 1.00 61.06 99 ASP A CA 1
ATOM 815 C C . ASP A 1 99 ? 27.395 12.008 -45.572 1.00 61.06 99 ASP A C 1
ATOM 817 O O . ASP A 1 99 ? 27.159 12.280 -46.756 1.00 61.06 99 ASP A O 1
ATOM 821 N N . ILE A 1 100 ? 26.709 11.041 -44.951 1.00 58.94 100 ILE A N 1
ATOM 822 C CA . ILE A 1 100 ? 25.515 10.375 -45.491 1.00 58.94 100 ILE A CA 1
ATOM 823 C C . ILE A 1 100 ? 24.285 11.134 -44.982 1.00 58.94 100 ILE A C 1
ATOM 825 O O . ILE A 1 100 ? 23.547 10.675 -44.108 1.00 58.94 100 ILE A O 1
ATOM 829 N N . ASP A 1 101 ? 24.094 12.339 -45.516 1.00 50.47 101 ASP A N 1
ATOM 830 C CA . ASP A 1 101 ? 22.877 13.115 -45.310 1.00 50.47 101 ASP A CA 1
ATOM 831 C C . ASP A 1 101 ? 21.730 12.529 -46.152 1.00 50.47 101 ASP A C 1
ATOM 833 O O . ASP A 1 101 ? 21.824 12.415 -47.372 1.00 50.47 101 ASP A O 1
ATOM 837 N N . SER A 1 102 ? 20.695 12.082 -45.443 1.00 53.16 102 SER A N 1
ATOM 838 C CA . SER A 1 102 ? 19.255 12.084 -45.747 1.00 53.16 102 SER A CA 1
ATOM 839 C C . SER A 1 102 ? 18.702 11.953 -47.191 1.00 53.16 102 SER A C 1
ATOM 841 O O . SER A 1 102 ? 17.540 12.298 -47.393 1.00 53.16 102 SER A O 1
ATOM 843 N N . ASP A 1 103 ? 19.406 11.400 -48.179 1.00 47.31 103 ASP A N 1
ATOM 844 C CA . ASP A 1 103 ? 18.853 11.190 -49.541 1.00 47.31 103 ASP A CA 1
ATOM 845 C C . ASP A 1 103 ? 18.374 9.746 -49.807 1.00 47.31 103 ASP A C 1
ATOM 847 O O . ASP A 1 103 ? 18.422 9.227 -50.916 1.00 47.31 103 ASP A O 1
ATOM 851 N N . ALA A 1 104 ? 17.925 9.057 -48.754 1.00 51.38 104 ALA A N 1
ATOM 852 C CA . ALA A 1 104 ? 17.251 7.755 -48.841 1.00 51.38 104 ALA A CA 1
ATOM 853 C C . ALA A 1 104 ? 15.947 7.761 -48.027 1.00 51.38 104 ALA A C 1
ATOM 855 O O . ALA A 1 104 ? 15.591 6.793 -47.358 1.00 51.38 104 ALA A O 1
ATOM 856 N N . SER A 1 105 ? 15.248 8.897 -48.045 1.00 50.03 105 SER A N 1
ATOM 857 C CA . SER A 1 105 ? 13.935 9.082 -47.418 1.00 50.03 105 SER A CA 1
ATOM 858 C C . SER A 1 105 ? 12.773 8.627 -48.315 1.00 50.03 105 SER A C 1
ATOM 860 O O . SER A 1 105 ? 11.631 9.004 -48.066 1.00 50.03 105 SER A O 1
ATOM 862 N N . ASP A 1 106 ? 13.047 7.803 -49.333 1.00 54.19 106 ASP A N 1
ATOM 863 C CA . ASP A 1 106 ? 12.128 7.603 -50.457 1.00 54.19 106 ASP A CA 1
ATOM 864 C C . ASP A 1 106 ? 11.841 6.134 -50.818 1.00 54.19 106 ASP A C 1
ATOM 866 O O . ASP A 1 106 ? 11.636 5.832 -51.985 1.00 54.19 106 ASP A O 1
ATOM 870 N N . GLU A 1 107 ? 11.773 5.188 -49.861 1.00 56.06 107 GLU A N 1
ATOM 871 C CA . GLU A 1 107 ? 11.207 3.860 -50.200 1.00 56.06 107 GLU A CA 1
ATOM 872 C C . GLU A 1 107 ? 10.667 2.996 -49.043 1.00 56.06 107 GLU A C 1
ATOM 874 O O . GLU A 1 107 ? 10.857 1.785 -48.990 1.00 56.06 107 GLU A O 1
ATOM 879 N N . PHE A 1 108 ? 9.896 3.583 -48.124 1.00 56.03 108 PHE A N 1
ATOM 880 C CA . PHE A 1 108 ? 8.854 2.805 -47.437 1.00 56.03 108 PHE A CA 1
ATOM 881 C C . PHE A 1 108 ? 7.548 3.593 -47.421 1.00 56.03 108 PHE A C 1
ATOM 883 O O . PHE A 1 108 ? 7.109 4.133 -46.405 1.00 56.03 108 PHE A O 1
ATOM 890 N N . ARG A 1 109 ? 6.915 3.676 -48.597 1.00 54.69 109 ARG A N 1
ATOM 891 C CA . ARG A 1 109 ? 5.506 4.055 -48.710 1.00 54.69 109 ARG A CA 1
ATOM 892 C C . ARG A 1 109 ? 4.675 2.920 -48.125 1.00 54.69 109 ARG A C 1
ATOM 894 O O . ARG A 1 109 ? 4.302 1.984 -48.828 1.00 54.69 109 ARG A O 1
ATOM 901 N N . GLY A 1 110 ? 4.424 3.007 -46.819 1.00 51.00 110 GLY A N 1
ATOM 902 C CA . GLY A 1 110 ? 3.416 2.200 -46.146 1.00 51.00 110 GLY A CA 1
ATOM 903 C C . GLY A 1 110 ? 2.127 2.224 -46.961 1.00 51.00 110 GLY A C 1
ATOM 904 O O . GLY A 1 110 ? 1.750 3.270 -47.493 1.00 51.00 110 GLY A O 1
ATOM 905 N N . PHE A 1 111 ? 1.519 1.050 -47.119 1.00 48.28 111 PHE A N 1
ATOM 906 C CA . PHE A 1 111 ? 0.290 0.842 -47.874 1.00 48.28 111 PHE A CA 1
ATOM 907 C C . PHE A 1 111 ? -0.703 1.971 -47.561 1.00 48.28 111 PHE A C 1
ATOM 909 O O . PHE A 1 111 ? -1.141 2.132 -46.422 1.00 48.28 111 PHE A O 1
ATOM 916 N N . ASN A 1 112 ? -0.960 2.817 -48.559 1.00 45.75 112 ASN A N 1
ATOM 917 C CA . ASN A 1 112 ? -1.833 3.975 -48.443 1.00 45.75 112 ASN A CA 1
ATOM 918 C C . ASN A 1 112 ? -3.268 3.449 -48.309 1.00 45.75 112 ASN A C 1
ATOM 920 O O . ASN A 1 112 ? -3.926 3.160 -49.307 1.00 45.75 112 ASN A O 1
ATOM 924 N N . ASP A 1 113 ? -3.729 3.280 -47.072 1.00 49.41 113 ASP A N 1
ATOM 925 C CA . ASP A 1 113 ? -5.116 2.960 -46.750 1.00 49.41 113 ASP A CA 1
ATOM 926 C C . ASP A 1 113 ? -5.975 4.210 -46.960 1.00 49.41 113 ASP A C 1
ATOM 928 O O . ASP A 1 113 ? -6.263 4.994 -46.054 1.00 49.41 113 ASP A O 1
ATOM 932 N N . SER A 1 114 ? -6.327 4.443 -48.220 1.00 47.66 114 SER A N 1
ATOM 933 C CA . SER A 1 114 ? -7.421 5.331 -48.557 1.00 47.66 114 SER A CA 1
ATOM 934 C C . SER A 1 114 ? -8.216 4.740 -49.714 1.00 47.66 114 SER A C 1
ATOM 936 O O . SER A 1 114 ? -7.808 4.804 -50.872 1.00 47.66 114 SER A O 1
ATOM 938 N N . THR A 1 115 ? -9.421 4.287 -49.368 1.00 44.34 115 THR A N 1
ATOM 939 C CA . THR A 1 115 ? -10.587 4.103 -50.247 1.00 44.34 115 THR A CA 1
ATOM 940 C C . THR A 1 115 ? -10.700 2.771 -50.999 1.00 44.34 115 THR A C 1
ATOM 942 O O . THR A 1 115 ? -10.441 2.728 -52.191 1.00 44.34 115 THR A O 1
ATOM 945 N N . THR A 1 116 ? -11.263 1.738 -50.355 1.00 37.56 116 THR A N 1
ATOM 946 C CA . THR A 1 116 ? -12.374 0.951 -50.942 1.00 37.56 116 THR A CA 1
ATOM 947 C C . THR A 1 116 ? -13.093 0.103 -49.887 1.00 37.56 116 THR A C 1
ATOM 949 O O . THR A 1 116 ? -12.471 -0.519 -49.037 1.00 37.56 116 THR A O 1
ATOM 952 N N . GLN A 1 117 ? -14.423 0.135 -49.944 1.00 42.94 117 GLN A N 1
ATOM 953 C CA . GLN A 1 117 ? -15.381 -0.595 -49.110 1.00 42.94 117 GLN A CA 1
ATOM 954 C C . GLN A 1 117 ? -15.244 -2.134 -49.169 1.00 42.94 117 GLN A C 1
ATOM 956 O O . GLN A 1 117 ? -14.614 -2.653 -50.089 1.00 42.94 117 GLN A O 1
ATOM 961 N N . PRO A 1 118 ? -15.856 -2.853 -48.201 1.00 51.09 118 PRO A N 1
ATOM 962 C CA . PRO A 1 118 ? -15.643 -4.274 -47.963 1.00 51.09 118 PRO A CA 1
ATOM 963 C C . PRO A 1 118 ? -16.571 -5.131 -48.828 1.00 51.09 118 PRO A C 1
ATOM 965 O O . PRO A 1 118 ? -17.787 -5.054 -48.695 1.00 51.09 118 PRO A O 1
ATOM 968 N N . GLU A 1 119 ? -16.001 -5.994 -49.659 1.00 44.41 119 GLU A N 1
ATOM 969 C CA . GLU A 1 119 ? -16.724 -7.040 -50.380 1.00 44.41 119 GLU A CA 1
ATOM 970 C C . GLU A 1 119 ? -15.804 -8.266 -50.501 1.00 44.41 119 GLU A C 1
ATOM 972 O O . GLU A 1 119 ? -14.638 -8.146 -50.868 1.00 44.41 119 GLU A O 1
ATOM 977 N N . THR A 1 120 ? -16.378 -9.444 -50.246 1.00 37.50 120 THR A N 1
ATOM 978 C CA . THR A 1 120 ? -15.892 -10.795 -50.604 1.00 37.50 120 THR A CA 1
ATOM 979 C C . THR A 1 120 ? -14.877 -11.508 -49.692 1.00 37.50 120 THR A C 1
ATOM 981 O O . THR A 1 120 ? -13.668 -11.468 -49.866 1.00 37.50 120 THR A O 1
ATOM 984 N N . ALA A 1 121 ? -15.452 -12.210 -48.710 1.00 48.91 121 ALA A N 1
ATOM 985 C CA . ALA A 1 121 ? -15.308 -13.646 -48.428 1.00 48.91 121 ALA A CA 1
ATOM 986 C C . ALA A 1 121 ? -14.118 -14.443 -49.020 1.00 48.91 121 ALA A C 1
ATOM 988 O O . ALA A 1 121 ? -13.962 -14.539 -50.236 1.00 48.91 121 ALA A O 1
ATOM 989 N N . GLY A 1 122 ? -13.454 -15.186 -48.123 1.00 46.25 122 GLY A N 1
ATOM 990 C CA . GLY A 1 122 ? -12.473 -16.249 -48.385 1.00 46.25 122 GLY A CA 1
ATOM 991 C C . GLY A 1 122 ? -11.094 -15.805 -47.902 1.00 46.25 122 GLY A C 1
ATOM 992 O O . GLY A 1 122 ? -10.454 -15.003 -48.557 1.00 46.25 122 GLY A O 1
ATOM 993 N N . GLU A 1 123 ? -10.599 -16.190 -46.732 1.00 49.19 123 GLU A N 1
ATOM 994 C CA . GLU A 1 123 ? -10.427 -17.558 -46.252 1.00 49.19 123 GLU A CA 1
ATOM 995 C C . GLU A 1 123 ? -10.126 -17.449 -44.744 1.00 49.19 123 GLU A C 1
ATOM 997 O O . GLU A 1 123 ? -9.129 -16.845 -44.349 1.00 49.19 123 GLU A O 1
ATOM 1002 N N . GLU A 1 124 ? -11.020 -17.944 -43.884 1.00 50.56 124 GLU A N 1
ATOM 1003 C CA . GLU A 1 124 ? -10.719 -18.094 -42.457 1.00 50.56 124 GLU A CA 1
ATOM 1004 C C . GLU A 1 124 ? -9.729 -19.255 -42.325 1.00 50.56 124 GLU A C 1
ATOM 1006 O O . GLU A 1 124 ? -10.112 -20.424 -42.289 1.00 50.56 124 GLU A O 1
ATOM 1011 N N . LEU A 1 125 ? -8.437 -18.929 -42.319 1.00 55.50 125 LEU A N 1
ATOM 1012 C CA . LEU A 1 125 ? -7.403 -19.829 -41.824 1.00 55.50 125 LEU A CA 1
ATOM 1013 C C . LEU A 1 125 ? -7.715 -20.114 -40.347 1.00 55.50 125 LEU A C 1
ATOM 1015 O O . LEU A 1 125 ? -7.805 -19.160 -39.567 1.00 55.50 125 LEU A O 1
ATOM 1019 N N . PRO A 1 126 ? -7.889 -21.380 -39.930 1.00 53.81 126 PRO A N 1
ATOM 1020 C CA . PRO A 1 126 ? -8.040 -21.711 -38.527 1.00 53.81 126 PRO A CA 1
ATOM 1021 C C . PRO A 1 126 ? -6.653 -21.682 -37.883 1.00 53.81 126 PRO A C 1
ATOM 1023 O O . PRO A 1 126 ? -6.078 -22.722 -37.580 1.00 53.81 126 PRO A O 1
ATOM 1026 N N . ASP A 1 127 ? -6.124 -20.485 -37.646 1.00 56.47 127 ASP A N 1
ATOM 1027 C CA . ASP A 1 127 ? -4.994 -20.292 -36.736 1.00 56.47 127 ASP A CA 1
ATOM 1028 C C . ASP A 1 127 ? -5.514 -20.111 -35.298 1.00 56.47 127 ASP A C 1
ATOM 1030 O O . ASP A 1 127 ? -5.020 -19.297 -34.522 1.00 56.47 127 ASP A O 1
ATOM 1034 N N . ASP A 1 128 ? -6.479 -20.951 -34.906 1.00 54.41 128 ASP A N 1
ATOM 1035 C CA . ASP A 1 128 ? -6.761 -21.284 -33.507 1.00 54.41 128 ASP A CA 1
ATOM 1036 C C . ASP A 1 128 ? -5.716 -22.299 -33.008 1.00 54.41 128 ASP A C 1
ATOM 1038 O O . ASP A 1 128 ? -6.020 -23.291 -32.340 1.00 54.41 128 ASP A O 1
ATOM 1042 N N . ALA A 1 129 ? -4.439 -22.050 -33.313 1.00 59.78 129 ALA A N 1
ATOM 1043 C CA . ALA A 1 129 ? -3.362 -22.542 -32.476 1.00 59.78 129 ALA A CA 1
ATOM 1044 C C . ALA A 1 129 ? -3.445 -21.736 -31.178 1.00 59.78 129 ALA A C 1
ATOM 1046 O O . ALA A 1 129 ? -2.719 -20.762 -30.978 1.00 59.78 129 ALA A O 1
ATOM 1047 N N . GLU A 1 130 ? -4.404 -22.107 -30.325 1.00 61.91 130 GLU A N 1
ATOM 1048 C CA . GLU A 1 130 ? -4.478 -21.668 -28.943 1.00 61.91 130 GLU A CA 1
ATOM 1049 C C . GLU A 1 130 ? -3.094 -21.891 -28.337 1.00 61.91 130 GLU A C 1
ATOM 1051 O O . GLU A 1 130 ? -2.703 -23.015 -28.017 1.00 61.91 130 GLU A O 1
ATOM 1056 N N . TYR A 1 131 ? -2.317 -20.812 -28.233 1.00 56.47 131 TYR A N 1
ATOM 1057 C CA . TYR A 1 131 ? -1.065 -20.817 -27.505 1.00 56.47 131 TYR A CA 1
ATOM 1058 C C . TYR A 1 131 ? -1.445 -21.024 -26.042 1.00 56.47 131 TYR A C 1
ATOM 1060 O O . TYR A 1 131 ? -1.797 -20.096 -25.308 1.00 56.47 131 TYR A O 1
ATOM 1068 N N . VAL A 1 132 ? -1.470 -22.288 -25.641 1.00 64.94 132 VAL A N 1
ATOM 1069 C CA . VAL A 1 132 ? -1.466 -22.687 -24.249 1.00 64.94 132 VAL A CA 1
ATOM 1070 C C . VAL A 1 132 ? -0.166 -22.126 -23.695 1.00 64.94 132 VAL A C 1
ATOM 1072 O O . VAL A 1 132 ? 0.897 -22.673 -23.963 1.00 64.94 132 VAL A O 1
ATOM 1075 N N . ASP A 1 133 ? -0.234 -20.992 -22.992 1.00 56.56 133 ASP A N 1
ATOM 1076 C CA . ASP A 1 133 ? 0.926 -20.454 -22.284 1.00 56.56 133 ASP A CA 1
ATOM 1077 C C . ASP A 1 133 ? 1.508 -21.589 -21.426 1.00 56.56 133 ASP A C 1
ATOM 1079 O O . ASP A 1 133 ? 0.895 -22.001 -20.435 1.00 56.56 133 ASP A O 1
ATOM 1083 N N . GLU A 1 134 ? 2.681 -22.096 -21.801 1.00 62.16 134 GLU A N 1
ATOM 1084 C CA . GLU A 1 134 ? 3.410 -23.132 -21.056 1.00 62.16 134 GLU A CA 1
ATOM 1085 C C . GLU A 1 134 ? 3.706 -22.661 -19.614 1.00 62.16 134 GLU A C 1
ATOM 1087 O O . GLU A 1 134 ? 3.795 -23.463 -18.689 1.00 62.16 134 GLU A O 1
ATOM 1092 N N . ASP A 1 135 ? 3.701 -21.343 -19.384 1.00 61.69 135 ASP A N 1
ATOM 1093 C CA . ASP A 1 135 ? 3.806 -20.710 -18.064 1.00 61.69 135 ASP A CA 1
ATOM 1094 C C . ASP A 1 135 ? 2.525 -20.805 -17.203 1.00 61.69 135 ASP A C 1
ATOM 1096 O O . ASP A 1 135 ? 2.579 -20.593 -15.988 1.00 61.69 135 ASP A O 1
ATOM 1100 N N . LYS A 1 136 ? 1.349 -21.091 -17.787 1.00 68.94 136 LYS A N 1
ATOM 1101 C CA . LYS A 1 136 ? 0.083 -21.266 -17.039 1.00 68.94 136 LYS A CA 1
ATOM 1102 C C . LYS A 1 136 ? -0.144 -22.702 -16.582 1.00 68.94 136 LYS A C 1
ATOM 1104 O O . LYS A 1 136 ? -0.921 -22.912 -15.647 1.00 68.94 136 LYS A O 1
ATOM 1109 N N . TYR A 1 137 ? 0.535 -23.670 -17.189 1.00 59.03 137 TYR A N 1
ATOM 1110 C CA . TYR A 1 137 ? 0.463 -25.071 -16.802 1.00 59.03 137 TYR A CA 1
ATOM 1111 C C . TYR A 1 137 ? 1.836 -25.530 -16.331 1.00 59.03 137 TYR A C 1
ATOM 1113 O O . TYR A 1 137 ? 2.646 -26.023 -17.104 1.00 59.03 137 TYR A O 1
ATOM 1121 N N . THR A 1 138 ? 2.090 -25.434 -15.026 1.00 71.81 138 THR A N 1
ATOM 1122 C CA . THR A 1 138 ? 3.166 -26.222 -14.425 1.00 71.81 138 THR A CA 1
ATOM 1123 C C . THR A 1 138 ? 2.805 -27.692 -14.617 1.00 71.81 138 THR A C 1
ATOM 1125 O O . THR A 1 138 ? 1.893 -28.198 -13.955 1.00 71.81 138 THR A O 1
ATOM 1128 N N . THR A 1 139 ? 3.463 -28.378 -15.546 1.00 67.12 139 THR A N 1
ATOM 1129 C CA . THR A 1 139 ? 3.291 -29.819 -15.712 1.00 67.12 139 THR A CA 1
ATOM 1130 C C . THR A 1 139 ? 3.809 -30.502 -14.453 1.00 67.12 139 THR A C 1
ATOM 1132 O O . THR A 1 139 ? 5.004 -30.477 -14.166 1.00 67.12 139 THR A O 1
ATOM 1135 N N . VAL A 1 140 ? 2.899 -31.080 -13.669 1.00 70.62 140 VAL A N 1
ATOM 1136 C CA . VAL A 1 140 ? 3.252 -31.921 -12.524 1.00 70.62 140 VAL A CA 1
ATOM 1137 C C . VAL A 1 140 ? 3.654 -33.282 -13.080 1.00 70.62 140 VAL A C 1
ATOM 1139 O O . VAL A 1 140 ? 2.803 -34.115 -13.384 1.00 70.62 140 VAL A O 1
ATOM 1142 N N . THR A 1 141 ? 4.954 -33.493 -13.255 1.00 73.88 141 THR A N 1
ATOM 1143 C CA . THR A 1 141 ? 5.517 -34.816 -13.524 1.00 73.88 141 THR A CA 1
ATOM 1144 C C . THR A 1 141 ? 5.448 -35.627 -12.235 1.00 73.88 141 THR A C 1
ATOM 1146 O O . THR A 1 141 ? 6.162 -35.348 -11.273 1.00 73.88 141 THR A O 1
ATOM 1149 N N . VAL A 1 142 ? 4.547 -36.607 -12.186 1.00 73.12 142 VAL A N 1
ATOM 1150 C CA . VAL A 1 142 ? 4.531 -37.604 -11.112 1.00 73.12 142 VAL A CA 1
ATOM 1151 C C . VAL A 1 142 ? 5.546 -38.673 -11.498 1.00 73.12 142 VAL A C 1
ATOM 1153 O O . VAL A 1 142 ? 5.219 -39.615 -12.217 1.00 73.12 142 VAL A O 1
ATOM 1156 N N . GLU A 1 143 ? 6.795 -38.486 -11.081 1.00 71.94 143 GLU A N 1
ATOM 1157 C CA . GLU A 1 143 ? 7.772 -39.571 -11.092 1.00 71.94 143 GLU A CA 1
ATOM 1158 C C . GLU A 1 143 ? 7.353 -40.593 -10.033 1.00 71.94 143 GLU A C 1
ATOM 1160 O O . GLU A 1 143 ? 6.968 -40.234 -8.915 1.00 71.94 143 GLU A O 1
ATOM 1165 N N . ALA A 1 144 ? 7.360 -41.875 -10.406 1.00 65.75 144 ALA A N 1
ATOM 1166 C CA . ALA A 1 144 ? 7.265 -42.935 -9.419 1.00 65.75 144 ALA A CA 1
ATOM 1167 C C . ALA A 1 144 ? 8.460 -42.755 -8.484 1.00 65.75 144 ALA A C 1
ATOM 1169 O O . ALA A 1 144 ? 9.596 -42.689 -8.945 1.00 65.75 144 ALA A O 1
ATOM 1170 N N . MET A 1 145 ? 8.187 -42.589 -7.193 1.00 56.56 145 MET A N 1
ATOM 1171 C CA . MET A 1 145 ? 9.222 -42.495 -6.178 1.00 56.56 145 MET A CA 1
ATOM 1172 C C . MET A 1 145 ? 9.944 -43.843 -6.164 1.00 56.56 145 MET A C 1
ATOM 1174 O O . MET A 1 145 ? 9.466 -44.789 -5.544 1.00 56.56 145 MET A O 1
ATOM 1178 N N . ASP A 1 146 ? 11.034 -43.956 -6.923 1.00 51.88 146 ASP A N 1
ATOM 1179 C CA . ASP A 1 146 ? 11.956 -45.072 -6.795 1.00 51.88 146 ASP A CA 1
ATOM 1180 C C . ASP A 1 146 ? 12.496 -44.989 -5.367 1.00 51.88 146 ASP A C 1
ATOM 1182 O O . ASP A 1 146 ? 13.230 -44.068 -5.007 1.00 51.88 146 ASP A O 1
ATOM 1186 N N . GLU A 1 147 ? 12.094 -45.944 -4.528 1.00 54.69 147 GLU A N 1
ATOM 1187 C CA . GLU A 1 147 ? 12.458 -46.072 -3.108 1.00 54.69 147 GLU A CA 1
ATOM 1188 C C . GLU A 1 147 ? 13.973 -46.321 -2.892 1.00 54.69 147 GLU A C 1
ATOM 1190 O O . GLU A 1 147 ? 14.392 -46.798 -1.840 1.00 54.69 147 GLU A O 1
ATOM 1195 N N . SER A 1 148 ? 14.808 -46.018 -3.890 1.00 56.53 148 SER A N 1
ATOM 1196 C CA . SER A 1 148 ? 16.264 -46.144 -3.879 1.00 56.53 148 SER A CA 1
ATOM 1197 C C . SER A 1 148 ? 17.009 -44.809 -3.959 1.00 56.53 148 SER A C 1
ATOM 1199 O O . SER A 1 148 ? 18.236 -44.830 -4.020 1.00 56.53 148 SER A O 1
ATOM 1201 N N . GLU A 1 149 ? 16.330 -43.654 -4.007 1.00 59.03 149 GLU A N 1
ATOM 1202 C CA . GLU A 1 149 ? 17.028 -42.371 -3.852 1.00 59.03 149 GLU A CA 1
ATOM 1203 C C . GLU A 1 149 ? 17.405 -42.198 -2.372 1.00 59.03 149 GLU A C 1
ATOM 1205 O O . GLU A 1 149 ? 16.541 -42.003 -1.518 1.00 59.03 149 GLU A O 1
ATOM 1210 N N . ASP A 1 150 ? 18.702 -42.341 -2.073 1.00 63.03 150 ASP A N 1
ATOM 1211 C CA . ASP A 1 150 ? 19.267 -42.290 -0.724 1.00 63.03 150 ASP A CA 1
ATOM 1212 C C . ASP A 1 150 ? 18.690 -41.109 0.078 1.00 63.03 150 ASP A C 1
ATOM 1214 O O . ASP A 1 150 ? 18.953 -39.938 -0.219 1.00 63.03 150 ASP A O 1
ATOM 1218 N N . GLU A 1 151 ? 17.912 -41.408 1.125 1.00 61.25 151 GLU A N 1
ATOM 1219 C CA . GLU A 1 151 ? 17.225 -40.411 1.963 1.00 61.25 151 GLU A CA 1
ATOM 1220 C C . GLU A 1 151 ? 18.192 -39.353 2.539 1.00 61.25 151 GLU A C 1
ATOM 1222 O O . GLU A 1 151 ? 17.807 -38.207 2.796 1.00 61.25 151 GLU A O 1
ATOM 1227 N N . GLU A 1 152 ? 19.473 -39.708 2.689 1.00 62.81 152 GLU A N 1
ATOM 1228 C CA . GLU A 1 152 ? 20.547 -38.805 3.107 1.00 62.81 152 GLU A CA 1
ATOM 1229 C C . GLU A 1 152 ? 20.824 -37.700 2.074 1.00 62.81 152 GLU A C 1
ATOM 1231 O O . GLU A 1 152 ? 20.961 -36.533 2.449 1.00 62.81 152 GLU A O 1
ATOM 1236 N N . ALA A 1 153 ? 20.818 -38.009 0.775 1.00 66.06 153 ALA A N 1
ATOM 1237 C CA . ALA A 1 153 ? 21.083 -37.031 -0.282 1.00 66.06 153 ALA A CA 1
ATOM 1238 C C . ALA A 1 153 ? 19.941 -36.006 -0.419 1.00 66.06 153 ALA A C 1
ATOM 1240 O O . ALA A 1 153 ? 20.175 -34.812 -0.653 1.00 66.06 153 ALA A O 1
ATOM 1241 N N . VAL A 1 154 ? 18.694 -36.443 -0.213 1.00 70.31 154 VAL A N 1
ATOM 1242 C CA . VAL A 1 154 ? 17.515 -35.561 -0.189 1.00 70.31 154 VAL A CA 1
ATOM 1243 C C . VAL A 1 154 ? 17.531 -34.674 1.061 1.00 70.31 154 VAL A C 1
ATOM 1245 O O . VAL A 1 154 ? 17.275 -33.465 0.979 1.00 70.31 154 VAL A O 1
ATOM 1248 N N . ALA A 1 155 ? 17.905 -35.235 2.215 1.00 71.50 155 ALA A N 1
ATOM 1249 C CA . ALA A 1 155 ? 18.054 -34.483 3.457 1.00 71.50 155 ALA A CA 1
ATOM 1250 C C . ALA A 1 155 ? 19.163 -33.419 3.367 1.00 71.50 155 ALA A C 1
ATOM 1252 O O . ALA A 1 155 ? 18.963 -32.286 3.822 1.00 71.50 155 ALA A O 1
ATOM 1253 N N . GLU A 1 156 ? 20.298 -33.732 2.736 1.00 74.12 156 GLU A N 1
ATOM 1254 C CA . GLU A 1 156 ? 21.397 -32.786 2.524 1.00 74.12 156 GLU A CA 1
ATOM 1255 C C . GLU A 1 156 ? 21.009 -31.634 1.591 1.00 74.12 156 GLU A C 1
ATOM 1257 O O . GLU A 1 156 ? 21.283 -30.469 1.903 1.00 74.12 156 GLU A O 1
ATOM 1262 N N . ARG A 1 157 ? 20.305 -31.914 0.484 1.00 75.50 157 ARG A N 1
ATOM 1263 C CA . ARG A 1 157 ? 19.801 -30.868 -0.425 1.00 75.50 157 ARG A CA 1
ATOM 1264 C C . ARG A 1 157 ? 18.804 -29.946 0.280 1.00 75.50 157 ARG A C 1
ATOM 1266 O O . ARG A 1 157 ? 18.948 -28.723 0.206 1.00 75.50 157 ARG A O 1
ATOM 1273 N N . ALA A 1 158 ? 17.863 -30.508 1.039 1.00 75.75 158 ALA A N 1
ATOM 1274 C CA . AL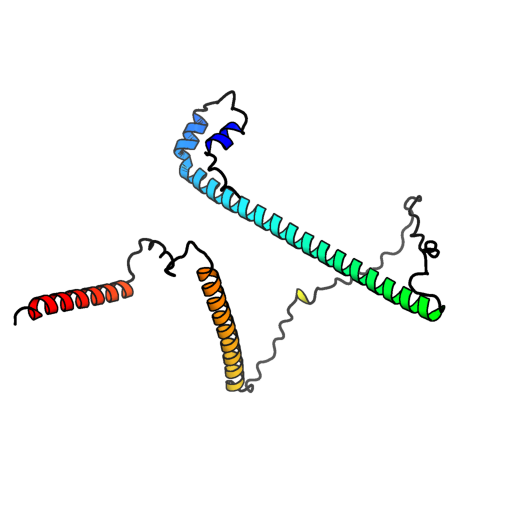A A 1 158 ? 16.896 -29.733 1.815 1.00 75.75 158 ALA A CA 1
ATOM 1275 C C . ALA A 1 158 ? 17.562 -28.907 2.936 1.00 75.75 158 ALA A C 1
ATOM 1277 O O . ALA A 1 158 ? 17.134 -27.787 3.235 1.00 75.75 158 ALA A O 1
ATOM 1278 N N . ALA A 1 159 ? 18.625 -29.423 3.562 1.00 77.44 159 ALA A N 1
ATOM 1279 C CA . ALA A 1 159 ? 19.408 -28.690 4.555 1.00 77.44 159 ALA A CA 1
ATOM 1280 C C . ALA A 1 159 ? 20.212 -27.542 3.921 1.00 77.44 159 ALA A C 1
ATOM 1282 O O . ALA A 1 159 ? 20.228 -26.428 4.456 1.00 77.44 159 ALA A O 1
ATOM 1283 N N . ALA A 1 160 ? 20.825 -27.778 2.758 1.00 78.19 160 ALA A N 1
ATOM 1284 C CA . ALA A 1 160 ? 21.571 -26.769 2.012 1.00 78.19 160 ALA A CA 1
ATOM 1285 C C . ALA A 1 160 ? 20.664 -25.629 1.524 1.00 78.19 160 ALA A C 1
ATOM 1287 O O . ALA A 1 160 ? 21.042 -24.456 1.598 1.00 78.19 160 ALA A O 1
ATOM 1288 N N . GLU A 1 161 ? 19.451 -25.946 1.077 1.00 77.94 161 GLU A N 1
ATOM 1289 C CA . GLU A 1 161 ? 18.462 -24.955 0.660 1.00 77.94 161 GLU A CA 1
A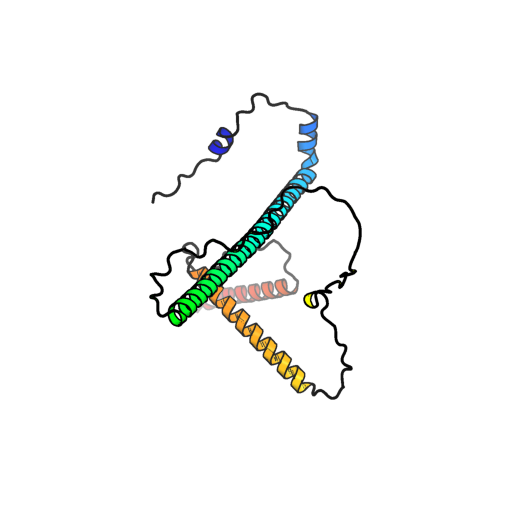TOM 1290 C C . GLU A 1 161 ? 17.979 -24.106 1.849 1.00 77.94 161 GLU A C 1
ATOM 1292 O O . GLU A 1 161 ? 18.040 -22.874 1.801 1.00 77.94 161 GLU A O 1
ATOM 1297 N N . LYS A 1 162 ? 17.624 -24.738 2.978 1.00 78.12 162 LYS A N 1
ATOM 1298 C CA . LYS A 1 162 ? 17.271 -24.028 4.224 1.00 78.12 162 LYS A CA 1
ATOM 1299 C C . LYS A 1 162 ? 18.397 -23.111 4.708 1.00 78.12 162 LYS A C 1
ATOM 1301 O O . LYS A 1 162 ? 18.130 -21.993 5.151 1.00 78.12 162 LYS A O 1
ATOM 1306 N N . ALA A 1 163 ? 19.653 -23.540 4.584 1.00 81.25 163 ALA A N 1
ATOM 1307 C CA . ALA A 1 163 ? 20.810 -22.721 4.936 1.00 81.25 163 ALA A CA 1
ATOM 1308 C C . ALA A 1 163 ? 20.974 -21.498 4.013 1.00 81.25 163 ALA A C 1
ATOM 1310 O O . ALA A 1 163 ? 21.350 -20.424 4.487 1.00 81.25 163 ALA A O 1
ATOM 1311 N N . LYS A 1 164 ? 20.665 -21.622 2.713 1.00 82.38 164 LYS A N 1
ATOM 1312 C CA . LYS A 1 164 ? 20.666 -20.490 1.768 1.00 82.38 164 LYS A CA 1
ATOM 1313 C C . LYS A 1 164 ? 19.568 -19.477 2.107 1.00 82.38 164 LYS A C 1
ATOM 1315 O O . LYS A 1 164 ? 19.862 -18.287 2.213 1.00 82.38 164 LYS A O 1
ATOM 1320 N N . TYR A 1 165 ? 18.341 -19.932 2.368 1.00 78.19 165 TYR A N 1
ATOM 1321 C CA . TYR A 1 165 ? 17.241 -19.046 2.771 1.00 78.19 165 TYR A CA 1
ATOM 1322 C C . TYR A 1 165 ? 17.513 -18.330 4.101 1.00 78.19 165 TYR A C 1
ATOM 1324 O O . TYR A 1 165 ? 17.271 -17.128 4.206 1.00 78.19 165 TYR A O 1
ATOM 1332 N N . ALA A 1 166 ? 18.101 -19.019 5.085 1.00 83.38 166 ALA A N 1
ATOM 1333 C CA . ALA A 1 166 ? 18.475 -18.415 6.364 1.00 83.38 166 ALA A CA 1
ATOM 1334 C C . ALA A 1 166 ? 19.529 -17.298 6.214 1.00 83.38 166 ALA A C 1
ATOM 1336 O O . ALA A 1 166 ? 19.448 -16.277 6.900 1.00 83.38 166 ALA A O 1
ATOM 1337 N N . LYS A 1 167 ? 20.494 -17.450 5.295 1.00 82.94 167 LYS A N 1
ATOM 1338 C CA . LYS A 1 167 ? 21.485 -16.400 4.987 1.00 82.94 167 LYS A CA 1
ATOM 1339 C C . LYS A 1 167 ? 20.832 -15.171 4.349 1.00 82.94 167 LYS A C 1
ATOM 1341 O O . LYS A 1 167 ? 21.104 -14.053 4.777 1.00 82.94 167 LYS A O 1
ATOM 1346 N N . ILE A 1 168 ? 19.910 -15.377 3.406 1.00 81.00 168 ILE A N 1
ATOM 1347 C CA . ILE A 1 168 ? 19.168 -14.290 2.746 1.00 81.00 168 ILE A CA 1
ATOM 1348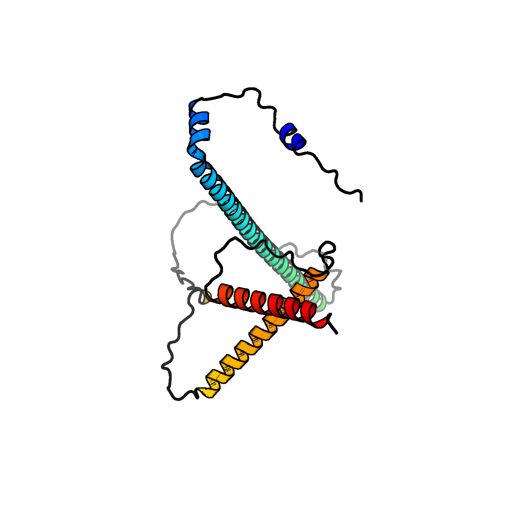 C C . ILE A 1 168 ? 18.283 -13.532 3.752 1.00 81.00 168 ILE A C 1
ATOM 1350 O O . ILE A 1 168 ? 18.180 -12.306 3.692 1.00 81.00 168 ILE A O 1
ATOM 1354 N N . GLU A 1 169 ? 17.646 -14.226 4.701 1.00 79.31 169 GLU A N 1
ATOM 1355 C CA . GLU A 1 169 ? 16.880 -13.567 5.767 1.00 79.31 169 GLU A CA 1
ATOM 1356 C C . GLU A 1 169 ? 17.771 -12.768 6.725 1.00 79.31 169 GLU A C 1
ATOM 1358 O O . GLU A 1 169 ? 17.397 -11.663 7.128 1.00 79.31 169 GLU A O 1
ATOM 1363 N N . ALA A 1 170 ? 18.958 -13.283 7.055 1.00 79.81 170 ALA A N 1
ATOM 1364 C CA . ALA A 1 170 ? 19.917 -12.579 7.898 1.00 79.81 170 ALA A CA 1
ATOM 1365 C C . ALA A 1 170 ? 20.426 -11.286 7.235 1.00 79.81 170 ALA A C 1
ATOM 1367 O O . ALA A 1 170 ? 20.465 -10.246 7.893 1.00 79.81 170 ALA A O 1
ATOM 1368 N N . GLU A 1 171 ? 20.732 -11.315 5.935 1.00 81.69 171 GLU A N 1
ATOM 1369 C CA . GLU A 1 171 ? 21.143 -10.131 5.164 1.00 81.69 171 GLU A CA 1
ATOM 1370 C C . GLU A 1 171 ? 20.014 -9.095 5.031 1.00 81.69 171 GLU A C 1
ATOM 1372 O O . GLU A 1 171 ? 20.224 -7.894 5.211 1.00 81.69 171 GLU A O 1
ATOM 1377 N N . LYS A 1 172 ? 18.769 -9.538 4.818 1.00 77.06 172 LYS A N 1
ATOM 1378 C CA . LYS A 1 172 ? 17.605 -8.632 4.814 1.00 77.06 172 LYS A CA 1
ATOM 1379 C C . LYS A 1 172 ? 17.357 -8.006 6.190 1.00 77.06 172 LYS A C 1
ATOM 1381 O O . LYS A 1 172 ? 16.954 -6.843 6.285 1.00 77.06 172 LYS A O 1
ATOM 1386 N N . ALA A 1 173 ? 17.599 -8.751 7.270 1.00 76.06 173 ALA A N 1
ATOM 1387 C CA . ALA A 1 173 ? 17.454 -8.255 8.635 1.00 76.06 173 ALA A CA 1
ATOM 1388 C C . ALA A 1 173 ? 18.522 -7.206 8.993 1.00 76.06 173 ALA A C 1
ATOM 1390 O O . ALA A 1 173 ? 18.197 -6.208 9.649 1.00 76.06 173 ALA A O 1
ATOM 1391 N N . THR A 1 174 ? 19.769 -7.382 8.542 1.00 76.81 174 THR A N 1
ATOM 1392 C CA . THR A 1 174 ? 20.849 -6.403 8.750 1.00 76.81 174 THR A CA 1
ATOM 1393 C C . THR A 1 174 ? 20.612 -5.132 7.937 1.00 76.81 174 THR A C 1
ATOM 1395 O O . THR A 1 174 ? 20.678 -4.036 8.499 1.00 76.81 174 THR A O 1
ATOM 1398 N N . GLU A 1 175 ? 20.202 -5.245 6.671 1.00 77.94 175 GLU A N 1
ATOM 1399 C CA . GLU A 1 175 ? 19.889 -4.091 5.819 1.00 77.94 175 GLU A CA 1
ATOM 1400 C C . GLU A 1 175 ? 18.706 -3.269 6.376 1.00 77.94 175 GLU A C 1
ATOM 1402 O O . GLU A 1 175 ? 18.728 -2.031 6.413 1.00 77.94 175 GLU A O 1
ATOM 1407 N N . LEU A 1 176 ? 17.675 -3.944 6.900 1.00 72.50 176 LEU A N 1
ATOM 1408 C CA . LEU A 1 176 ? 16.549 -3.292 7.568 1.00 72.50 176 LEU A CA 1
ATOM 1409 C C . LEU A 1 176 ? 16.984 -2.600 8.870 1.00 72.50 176 LEU A C 1
ATOM 1411 O O . LEU A 1 176 ? 16.501 -1.506 9.181 1.00 72.50 176 LEU A O 1
ATOM 1415 N N . ALA A 1 177 ? 17.904 -3.197 9.632 1.00 72.50 177 ALA A N 1
ATOM 1416 C CA . ALA A 1 177 ? 18.457 -2.590 10.839 1.00 72.50 177 ALA A CA 1
ATOM 1417 C C . ALA A 1 177 ? 19.275 -1.324 10.522 1.00 72.50 177 ALA A C 1
ATOM 1419 O O . ALA A 1 177 ? 19.149 -0.318 11.226 1.00 72.50 177 ALA A O 1
ATOM 1420 N N . GLU A 1 178 ? 20.046 -1.316 9.435 1.00 74.19 178 GLU A N 1
ATOM 1421 C CA . GLU A 1 178 ? 20.790 -0.138 8.978 1.00 74.19 178 GLU A CA 1
ATOM 1422 C C . GLU A 1 178 ? 19.877 0.984 8.477 1.00 74.19 178 GLU A C 1
ATOM 1424 O O . GLU A 1 178 ? 20.042 2.145 8.871 1.00 74.19 178 GLU A O 1
ATOM 1429 N N . LYS A 1 179 ? 18.847 0.653 7.688 1.00 70.50 179 LYS A N 1
ATOM 1430 C CA . LYS A 1 179 ? 17.824 1.620 7.248 1.00 70.50 179 LYS A CA 1
ATOM 1431 C C . LYS A 1 179 ? 17.095 2.263 8.433 1.00 70.50 179 LYS A C 1
ATOM 1433 O O . LYS A 1 179 ? 16.691 3.423 8.358 1.00 70.50 179 LYS A O 1
ATOM 1438 N N . ARG A 1 180 ? 16.954 1.553 9.558 1.00 62.91 180 ARG A N 1
ATOM 1439 C CA . ARG A 1 180 ? 16.342 2.084 10.791 1.00 62.91 180 ARG A CA 1
ATOM 1440 C C . ARG A 1 180 ? 17.272 3.012 11.572 1.00 62.91 180 ARG A C 1
ATOM 1442 O O . ARG A 1 180 ? 16.773 3.993 12.119 1.00 62.91 180 ARG A O 1
ATOM 1449 N N . LYS A 1 181 ? 18.588 2.766 11.565 1.00 62.88 181 LYS A N 1
ATOM 1450 C CA . LYS A 1 181 ? 19.605 3.656 12.166 1.00 62.88 181 LYS A CA 1
ATOM 1451 C C . LYS A 1 181 ? 19.730 4.996 11.427 1.00 62.88 181 LYS A C 1
ATOM 1453 O O . LYS A 1 181 ? 19.988 6.015 12.055 1.00 62.88 181 LYS A O 1
ATOM 1458 N N . LYS A 1 182 ? 19.479 5.018 10.111 1.00 66.12 182 LYS A N 1
ATOM 1459 C CA . LYS A 1 182 ? 19.545 6.227 9.263 1.00 66.12 182 LYS A CA 1
ATOM 1460 C C . LYS A 1 182 ? 18.360 7.198 9.439 1.00 66.12 182 LYS A C 1
ATOM 1462 O O . LYS A 1 182 ? 18.357 8.265 8.835 1.00 66.12 182 LYS A O 1
ATOM 1467 N N . ARG A 1 183 ? 17.344 6.871 10.255 1.00 66.31 183 ARG A N 1
ATOM 1468 C CA . ARG A 1 183 ? 16.167 7.735 10.482 1.00 66.31 183 ARG A CA 1
ATOM 1469 C C . ARG A 1 183 ? 16.382 8.617 11.725 1.00 66.31 183 ARG A C 1
ATOM 1471 O O . ARG A 1 183 ? 16.325 8.101 12.841 1.00 66.31 183 ARG A O 1
ATOM 1478 N N . PRO A 1 184 ? 16.546 9.946 11.583 1.00 57.81 184 PRO A N 1
ATOM 1479 C CA . PRO A 1 184 ? 16.996 10.831 12.668 1.00 57.81 184 PRO A CA 1
ATOM 1480 C C . PRO A 1 184 ? 16.019 10.993 13.850 1.00 57.81 184 PRO A C 1
ATOM 1482 O O . PRO A 1 184 ? 16.399 11.531 14.886 1.00 57.81 184 PRO A O 1
ATOM 1485 N N . TRP A 1 185 ? 14.773 10.513 13.746 1.00 61.56 185 TRP A N 1
ATOM 1486 C CA . TRP A 1 185 ? 13.791 10.521 14.845 1.00 61.56 185 TRP A CA 1
ATOM 1487 C C . TRP A 1 185 ? 13.730 9.208 15.644 1.00 61.56 185 TRP A C 1
ATOM 1489 O O . TRP A 1 185 ? 12.895 9.064 16.539 1.00 61.56 185 TRP A O 1
ATOM 1499 N N . LEU A 1 186 ? 14.582 8.240 15.303 1.00 58.66 186 LEU A N 1
ATOM 1500 C CA . LEU A 1 186 ? 14.756 6.966 15.995 1.00 58.66 186 LEU A CA 1
ATOM 1501 C C . LEU A 1 186 ? 16.100 6.961 16.747 1.00 58.66 186 LEU A C 1
ATOM 1503 O O . LEU A 1 186 ? 16.838 5.979 16.717 1.00 58.66 186 LEU A O 1
ATOM 1507 N N . LYS A 1 187 ? 16.442 8.081 17.403 1.00 54.59 187 LYS A N 1
ATOM 1508 C CA . LYS A 1 187 ? 17.542 8.092 18.373 1.00 54.59 187 LYS A CA 1
ATOM 1509 C C . LYS A 1 187 ? 17.239 7.034 19.437 1.00 54.59 187 LYS A C 1
ATOM 1511 O O . LYS A 1 187 ? 16.122 6.964 19.942 1.00 54.59 187 LYS A O 1
ATOM 1516 N N . ASP A 1 188 ? 18.235 6.196 19.682 1.00 53.03 188 ASP A N 1
ATOM 1517 C CA . ASP A 1 188 ? 18.301 5.164 20.720 1.00 53.03 188 ASP A CA 1
ATOM 1518 C C . ASP A 1 188 ? 17.775 3.771 20.373 1.00 53.03 188 ASP A C 1
ATOM 1520 O O . ASP A 1 188 ? 17.603 2.981 21.289 1.00 53.03 188 ASP A O 1
ATOM 1524 N N . GLY A 1 189 ? 17.554 3.410 19.098 1.00 54.19 189 GLY A N 1
ATOM 1525 C CA . GLY A 1 189 ? 17.445 1.996 18.665 1.00 54.19 189 GLY A CA 1
ATOM 1526 C C . GLY A 1 189 ? 16.346 1.141 19.328 1.00 54.19 189 GLY A C 1
ATOM 1527 O O . GLY A 1 189 ? 16.181 -0.030 18.997 1.00 54.19 189 GLY A O 1
ATOM 1528 N N . GLN A 1 190 ? 15.567 1.714 20.241 1.00 61.47 190 GLN A N 1
ATOM 1529 C CA . GLN A 1 190 ? 14.496 1.073 20.967 1.00 61.47 190 GLN A CA 1
ATOM 1530 C C . GLN A 1 190 ? 13.260 1.219 20.099 1.00 61.47 190 GLN A C 1
ATOM 1532 O O . GLN A 1 190 ? 12.673 2.297 19.957 1.00 61.47 190 GLN A O 1
ATOM 1537 N N . GLU A 1 191 ? 12.874 0.116 19.469 1.00 65.50 191 GLU A N 1
ATOM 1538 C CA . GLU A 1 191 ? 11.569 0.021 18.844 1.00 65.50 191 GLU A CA 1
ATOM 1539 C C . GLU A 1 191 ? 10.519 0.476 19.858 1.00 65.50 191 GLU A C 1
ATOM 1541 O O . GLU A 1 191 ? 10.463 -0.044 20.975 1.00 65.50 191 GLU A O 1
ATOM 1546 N N . LYS A 1 192 ? 9.692 1.462 19.490 1.00 67.94 192 LYS A N 1
ATOM 1547 C CA . LYS A 1 192 ? 8.567 1.881 20.330 1.00 67.94 192 LYS A CA 1
ATOM 1548 C C . LYS A 1 192 ? 7.692 0.655 20.567 1.00 67.94 192 LYS A C 1
ATOM 1550 O O . LYS A 1 192 ? 6.944 0.250 19.675 1.00 67.94 192 LYS A O 1
ATOM 1555 N N . GLN A 1 193 ? 7.820 0.061 21.752 1.00 71.62 193 GLN A N 1
ATOM 1556 C CA . GLN A 1 193 ? 7.122 -1.163 22.113 1.00 71.62 193 GLN A CA 1
ATOM 1557 C C . GLN A 1 193 ? 5.628 -0.912 21.945 1.00 71.62 193 GLN A C 1
ATOM 1559 O O . GLN A 1 193 ? 5.051 -0.014 22.569 1.00 71.62 193 GLN A O 1
ATOM 1564 N N . LYS A 1 194 ? 5.004 -1.665 21.034 1.00 75.88 194 LYS A N 1
ATOM 1565 C CA . LYS A 1 194 ? 3.565 -1.557 20.796 1.00 75.88 194 LYS A CA 1
ATOM 1566 C C . LYS A 1 194 ? 2.867 -1.790 22.134 1.00 75.88 194 LYS A C 1
ATOM 1568 O O . LYS A 1 194 ? 3.191 -2.740 22.847 1.00 75.88 194 LYS A O 1
ATOM 1573 N N . LYS A 1 195 ? 1.909 -0.921 22.479 1.00 75.44 195 LYS A N 1
ATOM 1574 C CA . LYS A 1 195 ? 1.101 -1.081 23.695 1.00 75.44 195 LYS A CA 1
ATOM 1575 C C . LYS A 1 195 ? 0.518 -2.494 23.684 1.00 75.44 195 LYS A C 1
ATOM 1577 O O . LYS A 1 195 ? -0.191 -2.852 22.740 1.00 75.44 195 LYS A O 1
ATOM 1582 N N . LYS A 1 196 ? 0.854 -3.303 24.694 1.00 73.69 196 LYS A N 1
ATOM 1583 C CA . LYS A 1 196 ? 0.326 -4.664 24.818 1.00 73.69 196 LYS A CA 1
ATOM 1584 C C . LYS A 1 196 ? -1.194 -4.557 24.854 1.00 73.69 196 LYS A C 1
ATOM 1586 O O . LYS A 1 196 ? -1.746 -3.871 25.712 1.00 73.69 196 LYS A O 1
ATOM 1591 N N . LYS A 1 197 ? -1.870 -5.179 23.886 1.00 78.06 197 LYS A N 1
ATOM 1592 C CA . LYS A 1 197 ? -3.326 -5.327 23.950 1.00 78.06 197 LYS A CA 1
ATOM 1593 C C . LYS A 1 197 ? -3.611 -6.130 25.214 1.00 78.06 197 LYS A C 1
ATOM 1595 O O . LYS A 1 197 ? -2.956 -7.151 25.419 1.00 78.06 197 LYS A O 1
ATOM 1600 N N . PHE A 1 198 ? -4.525 -5.655 26.058 1.00 73.75 198 PHE A N 1
ATOM 1601 C CA . PHE A 1 198 ? -4.924 -6.406 27.242 1.00 73.75 198 PHE A CA 1
ATOM 1602 C C . PHE A 1 198 ? -5.418 -7.778 26.772 1.00 73.75 198 PHE A C 1
ATOM 1604 O O . PHE A 1 198 ? -6.360 -7.905 25.992 1.00 73.75 198 PHE A O 1
ATOM 1611 N N . ARG A 1 199 ? -4.693 -8.812 27.165 1.00 78.81 199 ARG A N 1
ATOM 1612 C CA . ARG A 1 199 ? -5.092 -10.203 27.039 1.00 78.81 199 ARG A CA 1
ATOM 1613 C C . ARG A 1 199 ? -4.740 -10.848 28.356 1.00 78.81 199 ARG A C 1
ATOM 1615 O O . ARG A 1 199 ? -3.749 -10.465 28.979 1.00 78.81 199 ARG A O 1
ATOM 1622 N N . TYR A 1 200 ? -5.573 -11.781 28.790 1.00 82.62 200 TYR A N 1
ATOM 1623 C CA . TYR A 1 200 ? -5.210 -12.604 29.926 1.00 82.62 200 TYR A CA 1
ATOM 1624 C C . TYR A 1 200 ? -3.923 -13.341 29.578 1.00 82.62 200 TYR A C 1
ATOM 1626 O O . TYR A 1 200 ? -3.826 -13.938 28.506 1.00 82.62 200 TYR A O 1
ATOM 1634 N N . GLU A 1 201 ? -2.940 -13.253 30.471 1.00 79.25 201 GLU A N 1
ATOM 1635 C CA . GLU A 1 201 ? -1.730 -14.060 30.375 1.00 79.25 201 GLU A CA 1
ATOM 1636 C C . GLU A 1 201 ? -2.144 -15.530 30.262 1.00 79.25 201 GLU A C 1
ATOM 1638 O O . GLU A 1 201 ? -2.976 -16.019 31.044 1.00 79.25 201 GLU A O 1
ATOM 1643 N N . SER A 1 202 ? -1.564 -16.229 29.289 1.00 86.94 202 SER A N 1
ATOM 1644 C CA . SER A 1 202 ? -1.701 -17.678 29.182 1.00 86.94 202 SER A CA 1
ATOM 1645 C C . SER A 1 202 ? -1.185 -18.352 30.461 1.00 86.94 202 SER A C 1
ATOM 1647 O O . SER A 1 202 ? -0.421 -17.776 31.243 1.00 86.94 202 SER A O 1
ATOM 1649 N N . LYS A 1 203 ? -1.596 -19.599 30.715 1.00 86.94 203 LYS A N 1
ATOM 1650 C CA . LYS A 1 203 ? -1.198 -20.335 31.931 1.00 86.94 203 LYS A CA 1
ATOM 1651 C C . LYS A 1 203 ? 0.331 -20.434 32.079 1.00 86.94 203 LYS A C 1
ATOM 1653 O O . LYS A 1 203 ? 0.842 -20.315 33.192 1.00 86.94 203 LYS A O 1
ATOM 1658 N N . ALA A 1 204 ? 1.048 -20.591 30.965 1.00 86.75 204 ALA A N 1
ATOM 1659 C CA . ALA A 1 204 ? 2.508 -20.620 30.929 1.00 86.75 204 ALA A CA 1
ATOM 1660 C C . ALA A 1 204 ? 3.125 -19.252 31.271 1.00 86.75 204 ALA A C 1
ATOM 1662 O O . ALA A 1 204 ? 4.000 -19.166 32.133 1.00 86.75 204 ALA A O 1
ATOM 1663 N N . GLU A 1 205 ? 2.618 -18.168 30.678 1.00 87.69 205 GLU A N 1
ATOM 1664 C CA . GLU A 1 205 ? 3.080 -16.804 30.970 1.00 87.69 205 GLU A CA 1
ATOM 1665 C C . GLU A 1 205 ? 2.844 -16.427 32.436 1.00 87.69 205 GLU A C 1
ATOM 1667 O O . GLU A 1 205 ? 3.752 -15.907 33.084 1.00 87.69 205 GLU A O 1
ATOM 1672 N N . ARG A 1 206 ? 1.682 -16.793 32.991 1.00 89.25 206 ARG A N 1
ATOM 1673 C CA . ARG A 1 206 ? 1.339 -16.586 34.407 1.00 89.25 206 ARG A CA 1
ATOM 1674 C C . ARG A 1 206 ? 2.294 -17.315 35.356 1.00 89.25 206 ARG A C 1
ATOM 1676 O O . ARG A 1 206 ? 2.614 -16.825 36.439 1.00 89.25 206 ARG A O 1
ATOM 1683 N N . SER A 1 207 ? 2.746 -18.509 34.973 1.00 90.94 207 SER A N 1
ATOM 1684 C CA . SER A 1 207 ? 3.732 -19.268 35.750 1.00 90.94 207 SER A CA 1
ATOM 1685 C C . SER A 1 207 ? 5.083 -18.546 35.780 1.00 90.94 207 SER A C 1
ATOM 1687 O O . SER A 1 207 ? 5.668 -18.344 36.848 1.00 90.94 207 SER A O 1
ATOM 1689 N N . LEU A 1 208 ? 5.535 -18.061 34.620 1.00 92.69 208 LEU A N 1
ATOM 1690 C CA . LEU A 1 208 ? 6.790 -17.321 34.483 1.00 92.69 208 LEU A CA 1
ATOM 1691 C C . LEU A 1 208 ? 6.748 -15.966 35.207 1.00 92.69 208 LEU A C 1
ATOM 1693 O O . LEU A 1 208 ? 7.729 -15.582 35.849 1.00 92.69 208 LEU A O 1
ATOM 1697 N N . THR A 1 209 ? 5.628 -15.237 35.154 1.00 91.00 209 THR A N 1
ATOM 1698 C CA . THR A 1 209 ? 5.462 -13.972 35.892 1.00 91.00 209 THR A CA 1
ATOM 1699 C C . THR A 1 209 ? 5.462 -14.209 37.399 1.00 91.00 209 THR A C 1
ATOM 1701 O O . THR A 1 209 ? 6.162 -13.496 38.124 1.00 91.00 209 THR A O 1
ATOM 1704 N N . ARG A 1 210 ? 4.804 -15.275 37.874 1.00 93.75 210 ARG A N 1
ATOM 1705 C CA . ARG A 1 210 ? 4.833 -15.688 39.286 1.00 93.75 210 ARG A CA 1
ATOM 1706 C C . ARG A 1 210 ? 6.242 -16.057 39.756 1.00 93.75 210 ARG A C 1
ATOM 1708 O O . ARG A 1 210 ? 6.646 -15.631 40.837 1.00 93.75 210 ARG A O 1
ATOM 1715 N N . GLN A 1 211 ? 7.010 -16.806 38.964 1.00 94.81 211 GLN A N 1
ATOM 1716 C CA . GLN A 1 211 ? 8.408 -17.124 39.286 1.00 94.81 211 GLN A CA 1
ATOM 1717 C C . GLN A 1 211 ? 9.282 -15.863 39.350 1.00 94.81 211 GLN A C 1
ATOM 1719 O O . GLN A 1 211 ? 10.044 -15.689 40.302 1.00 94.81 211 GLN A O 1
ATOM 1724 N N . LYS A 1 212 ? 9.125 -14.938 38.392 1.00 95.12 212 LYS A N 1
ATOM 1725 C CA . LYS A 1 212 ? 9.843 -13.651 38.379 1.00 95.12 212 LYS A CA 1
ATOM 1726 C C . LYS A 1 212 ? 9.488 -12.766 39.576 1.00 95.12 212 LYS A C 1
ATOM 1728 O O . LYS A 1 212 ? 10.362 -12.094 40.114 1.00 95.12 212 LYS A O 1
ATOM 1733 N N . GLN A 1 213 ? 8.231 -12.753 40.012 1.00 94.69 213 GLN A N 1
ATOM 1734 C CA . GLN A 1 213 ? 7.830 -12.028 41.221 1.00 94.69 213 GLN A CA 1
ATOM 1735 C C . GLN A 1 213 ? 8.422 -12.662 42.483 1.00 94.69 213 GLN A C 1
ATOM 1737 O O . GLN A 1 213 ? 8.970 -11.947 43.320 1.00 94.69 213 GLN A O 1
ATOM 1742 N N . LYS A 1 214 ? 8.385 -13.997 42.601 1.00 95.50 214 LYS A N 1
ATOM 1743 C CA . LYS A 1 214 ? 9.000 -14.712 43.730 1.00 95.50 214 LYS A CA 1
ATOM 1744 C C . LYS A 1 214 ? 10.498 -14.424 43.839 1.00 95.50 214 LYS A C 1
ATOM 1746 O O . LYS A 1 214 ? 10.974 -14.132 44.932 1.00 95.50 214 LYS A O 1
ATOM 1751 N N . SER A 1 215 ? 11.230 -14.454 42.724 1.00 92.56 215 SER A N 1
ATOM 1752 C CA . SER A 1 215 ? 12.671 -14.183 42.734 1.00 92.56 215 SER A CA 1
ATOM 1753 C C . SER A 1 215 ? 12.989 -12.728 43.084 1.00 92.56 215 SER A C 1
ATOM 1755 O O . SER A 1 215 ? 13.898 -12.485 43.873 1.00 92.56 215 SER A O 1
ATOM 1757 N N . LYS A 1 216 ? 12.212 -11.758 42.584 1.00 94.81 216 LYS A N 1
ATOM 1758 C CA . LYS A 1 216 ? 12.345 -10.341 42.966 1.00 94.81 216 LYS A CA 1
ATOM 1759 C C . LYS A 1 216 ? 12.077 -10.113 44.453 1.00 94.81 216 LYS A C 1
ATOM 1761 O O . LYS A 1 216 ? 12.876 -9.460 45.114 1.00 94.81 216 LYS A O 1
ATOM 1766 N N . ASN A 1 217 ? 11.004 -10.691 44.987 1.00 94.12 217 ASN A N 1
ATOM 1767 C CA . ASN A 1 217 ? 10.655 -10.549 46.401 1.00 94.12 217 ASN A CA 1
ATOM 1768 C C . ASN A 1 217 ? 11.685 -11.230 47.310 1.00 94.12 217 ASN A C 1
ATOM 1770 O O . ASN A 1 217 ? 12.031 -10.685 48.351 1.00 94.12 217 ASN A O 1
ATOM 1774 N N . SER A 1 218 ? 12.209 -12.389 46.901 1.00 91.75 218 SER A N 1
ATOM 1775 C CA . SER A 1 218 ? 13.285 -13.080 47.617 1.00 91.75 218 SER A CA 1
ATOM 1776 C C . SER A 1 218 ? 14.578 -12.261 47.634 1.00 91.75 218 SER A C 1
ATOM 1778 O O . SER A 1 218 ? 15.175 -12.106 48.696 1.00 91.75 218 SER A O 1
ATOM 1780 N N . LYS A 1 219 ? 14.977 -11.673 46.496 1.00 91.69 219 LYS A N 1
ATOM 1781 C CA . LYS A 1 219 ? 16.139 -10.772 46.418 1.00 91.69 219 LYS A CA 1
ATOM 1782 C C . LYS A 1 219 ? 15.960 -9.542 47.305 1.00 91.69 219 LYS A C 1
ATOM 1784 O O . LYS A 1 219 ? 16.811 -9.294 48.147 1.00 91.69 219 LYS A O 1
ATOM 1789 N N . ALA A 1 220 ? 14.818 -8.862 47.213 1.00 91.75 220 ALA A N 1
ATOM 1790 C CA . ALA A 1 220 ? 14.513 -7.707 48.058 1.00 91.75 220 ALA A CA 1
ATOM 1791 C C . ALA A 1 220 ? 14.479 -8.066 49.557 1.00 91.75 220 ALA A C 1
ATOM 1793 O O . ALA A 1 220 ? 14.928 -7.293 50.399 1.00 91.75 220 ALA A O 1
ATOM 1794 N N . ALA A 1 221 ? 13.975 -9.250 49.918 1.00 89.50 221 ALA A N 1
ATOM 1795 C CA . ALA A 1 221 ? 14.010 -9.734 51.297 1.00 89.50 221 ALA A CA 1
ATOM 1796 C C . ALA A 1 221 ? 15.441 -10.038 51.765 1.00 89.50 221 ALA A C 1
ATOM 1798 O O . ALA A 1 221 ? 15.784 -9.734 52.905 1.00 89.50 221 ALA A O 1
ATOM 1799 N N . LYS A 1 222 ? 16.281 -10.607 50.893 1.00 88.50 222 LYS A N 1
ATOM 1800 C CA . LYS A 1 222 ? 17.695 -10.870 51.179 1.00 88.50 222 LYS A CA 1
ATOM 1801 C C . LYS A 1 222 ? 18.495 -9.576 51.321 1.00 88.50 222 LYS A C 1
ATOM 1803 O O . LYS A 1 222 ? 19.328 -9.502 52.206 1.00 88.50 222 LYS A O 1
ATOM 1808 N N . GLU A 1 223 ? 18.213 -8.556 50.516 1.00 87.94 223 GLU A N 1
ATOM 1809 C CA . GLU A 1 223 ? 18.826 -7.226 50.637 1.00 87.94 223 GLU A CA 1
ATOM 1810 C C . GLU A 1 223 ? 18.442 -6.538 51.950 1.00 87.94 223 GLU A C 1
ATOM 1812 O O . GLU A 1 223 ? 19.302 -5.968 52.613 1.00 87.94 223 GLU A O 1
ATOM 1817 N N . ARG A 1 224 ? 17.175 -6.652 52.376 1.00 86.88 224 ARG A N 1
ATOM 1818 C CA . ARG A 1 224 ? 16.728 -6.137 53.681 1.00 86.88 224 ARG A CA 1
ATOM 1819 C C . ARG A 1 224 ? 17.399 -6.862 54.845 1.00 86.88 224 ARG A C 1
ATOM 1821 O O . ARG A 1 224 ? 17.877 -6.212 55.756 1.00 86.88 224 ARG A O 1
ATOM 1828 N N . ARG A 1 225 ? 17.469 -8.196 54.791 1.00 83.25 225 ARG A N 1
ATOM 1829 C CA . ARG A 1 225 ? 18.095 -9.023 55.841 1.00 83.25 225 ARG A CA 1
ATOM 1830 C C . ARG A 1 225 ? 19.625 -9.005 55.808 1.00 83.25 225 ARG A C 1
ATOM 1832 O O . ARG A 1 225 ? 20.256 -9.350 56.793 1.00 83.25 225 ARG A O 1
ATOM 1839 N N . GLY A 1 226 ? 20.222 -8.661 54.670 1.00 68.12 226 GLY A N 1
ATOM 1840 C CA . GLY A 1 226 ? 21.670 -8.613 54.464 1.00 68.12 226 GLY A CA 1
ATOM 1841 C C . GLY A 1 226 ? 22.309 -7.286 54.864 1.00 68.12 226 GLY A C 1
ATOM 1842 O O . GLY A 1 226 ? 23.526 -7.173 54.780 1.00 68.12 226 GLY A O 1
ATOM 1843 N N . LYS A 1 227 ? 21.506 -6.295 55.275 1.00 58.62 227 LYS A N 1
ATOM 1844 C CA . LYS A 1 227 ? 21.976 -5.016 55.826 1.00 58.62 227 LYS A CA 1
ATOM 1845 C C . LYS A 1 227 ? 22.056 -5.020 57.363 1.00 58.62 227 LYS A C 1
ATOM 1847 O O . LYS A 1 227 ? 22.556 -4.060 57.934 1.00 58.62 227 LYS A O 1
ATOM 1852 N N . ASP A 1 228 ? 21.624 -6.106 58.005 1.00 59.97 228 ASP A N 1
ATOM 1853 C CA . ASP A 1 228 ? 21.779 -6.341 59.443 1.00 59.97 228 ASP A CA 1
ATOM 1854 C C . ASP A 1 228 ? 23.010 -7.232 59.694 1.00 59.97 228 ASP A C 1
ATOM 1856 O O . ASP A 1 228 ? 22.892 -8.406 60.052 1.00 59.97 228 ASP A O 1
ATOM 1860 N N . LYS A 1 229 ? 24.203 -6.698 59.417 1.00 49.38 229 LYS A N 1
ATOM 1861 C CA . LYS A 1 229 ? 25.483 -7.161 59.969 1.00 49.38 229 LYS A CA 1
ATOM 1862 C C . LYS A 1 229 ? 26.534 -6.068 59.854 1.00 49.38 229 LYS A C 1
ATOM 1864 O O . LYS A 1 229 ? 26.614 -5.459 58.764 1.00 49.38 229 LYS A O 1
#

InterPro domains:
  IPR019186 Nucleolar protein 12 [PF09805] (16-146)
  IPR019186 Nucleolar protein 12 [PTHR14577] (14-225)